Protein AF-A0A7C8I0A2-F1 (afdb_monomer_lite)

Organism: NCBI:txid100035

pLDDT: mean 82.59, std 11.46, range [46.81, 95.25]

Sequence (191 aa):
IVVELCNPRQTRIKDVTALPLGLLELYAPHLAARVDHASNRLRLRIPTIFWPTVDDHEIPALNRVFAHMRRVVLTHAWNSAPAYTSVEAGVSTYRALQLLSLHAAAERLRARLLRALALAPLSAEALQVLWRTFRDSPELPEWLNAVARNVAVFDLVRRGDSLVRHFLEGELGLMTRVQADYVEGAYRVHG

Radius of gyration: 18.37 Å; chains: 1; bounding box: 45×39×52 Å

Structure (mmCIF, N/CA/C/O backbone):
data_AF-A0A7C8I0A2-F1
#
_entry.id   AF-A0A7C8I0A2-F1
#
loop_
_atom_site.group_PDB
_atom_site.id
_atom_site.type_symbol
_atom_site.label_atom_id
_atom_site.label_alt_id
_atom_site.label_comp_id
_atom_site.label_asym_id
_atom_site.label_entity_id
_atom_site.label_seq_id
_atom_site.pdbx_PDB_ins_code
_atom_site.Cartn_x
_atom_site.Cartn_y
_atom_site.Cartn_z
_atom_site.occupancy
_atom_site.B_iso_or_equiv
_atom_site.auth_seq_id
_atom_site.auth_comp_id
_atom_site.auth_asym_id
_atom_site.auth_atom_id
_atom_site.pdbx_PDB_model_num
ATOM 1 N N . ILE A 1 1 ? -14.699 -3.396 16.921 1.00 92.44 1 ILE A N 1
ATOM 2 C CA . ILE A 1 1 ? -14.189 -2.046 16.592 1.00 92.44 1 ILE A CA 1
ATOM 3 C C . ILE A 1 1 ? -14.510 -1.767 15.141 1.00 92.44 1 ILE A C 1
ATOM 5 O O . ILE A 1 1 ? -14.247 -2.636 14.319 1.00 92.44 1 ILE A O 1
ATOM 9 N N . VAL A 1 2 ? -15.075 -0.606 14.827 1.00 93.81 2 VAL A N 1
ATOM 10 C CA . VAL A 1 2 ? -15.183 -0.133 13.440 1.00 93.81 2 VAL A CA 1
ATOM 11 C C . VAL A 1 2 ? -13.859 0.522 13.062 1.00 93.81 2 VAL A C 1
ATOM 13 O O . VAL A 1 2 ? -13.375 1.391 13.784 1.00 93.81 2 VAL A O 1
ATOM 16 N N . VAL A 1 3 ? -13.243 0.063 11.979 1.00 94.75 3 VAL A N 1
ATOM 17 C CA . VAL A 1 3 ? -12.018 0.647 11.434 1.00 94.75 3 VAL A CA 1
ATOM 18 C C . VAL A 1 3 ? -12.408 1.618 10.332 1.00 94.75 3 VAL A C 1
ATOM 20 O O . VAL A 1 3 ? -13.089 1.238 9.381 1.00 94.75 3 VAL A O 1
ATOM 23 N N . GLU A 1 4 ? -11.946 2.852 10.463 1.00 95.25 4 GLU A N 1
ATOM 24 C CA . GLU A 1 4 ? -12.253 3.970 9.582 1.00 95.25 4 GLU A CA 1
ATOM 25 C C . GLU A 1 4 ? -10.949 4.517 8.987 1.00 95.25 4 GLU A C 1
ATOM 27 O O . GLU A 1 4 ? -9.961 4.704 9.704 1.00 95.25 4 GLU A O 1
ATOM 32 N N . LEU A 1 5 ? -10.944 4.822 7.691 1.00 94.19 5 LEU A N 1
ATOM 33 C CA . LEU A 1 5 ? -9.958 5.723 7.102 1.00 94.19 5 LEU A CA 1
ATOM 34 C C . LEU A 1 5 ? -10.439 7.156 7.290 1.00 94.19 5 LEU A C 1
ATOM 36 O O . LEU A 1 5 ? -11.610 7.455 7.049 1.00 94.19 5 LEU A O 1
ATOM 40 N N . CYS A 1 6 ? -9.541 8.054 7.681 1.00 93.44 6 CYS A N 1
ATOM 41 C CA . CYS A 1 6 ? -9.856 9.471 7.804 1.00 93.44 6 CYS A CA 1
ATOM 42 C C . CYS A 1 6 ? -8.839 10.348 7.074 1.00 93.44 6 CYS A C 1
ATOM 44 O O . CYS A 1 6 ? -7.635 10.094 7.108 1.00 93.44 6 CYS A O 1
ATOM 46 N N . ASN A 1 7 ? -9.327 11.410 6.432 1.00 90.56 7 ASN A N 1
ATOM 47 C CA . ASN A 1 7 ? -8.484 12.493 5.944 1.00 90.56 7 ASN A CA 1
ATOM 48 C C . ASN A 1 7 ? -8.603 13.685 6.899 1.00 90.56 7 ASN A C 1
ATOM 50 O O . ASN A 1 7 ? -9.609 14.401 6.845 1.00 90.56 7 ASN A O 1
ATOM 54 N N . PRO A 1 8 ? -7.590 13.946 7.744 1.00 81.31 8 PRO A N 1
ATOM 55 C CA . PRO A 1 8 ? -7.650 15.037 8.711 1.00 81.31 8 PRO A CA 1
ATOM 56 C C . PRO A 1 8 ? -7.712 16.424 8.052 1.00 81.31 8 PRO A C 1
ATOM 58 O O . PRO A 1 8 ? -8.182 17.364 8.679 1.00 81.31 8 PRO A O 1
ATOM 61 N N . ARG A 1 9 ? -7.283 16.566 6.788 1.00 84.75 9 ARG A N 1
ATOM 62 C CA . ARG A 1 9 ? -7.304 17.846 6.059 1.00 84.75 9 ARG A CA 1
ATOM 63 C C . ARG A 1 9 ? -8.650 18.154 5.409 1.00 84.75 9 ARG A C 1
ATOM 65 O O . ARG A 1 9 ? -8.951 19.314 5.169 1.00 84.75 9 ARG A O 1
ATOM 72 N N . GLN A 1 10 ? -9.428 17.125 5.081 1.00 81.62 10 GLN A N 1
ATOM 73 C CA . GLN A 1 10 ? -10.670 17.258 4.307 1.00 81.62 10 GLN A CA 1
ATOM 74 C C . GLN A 1 10 ? -11.920 16.849 5.094 1.00 81.62 10 GLN A C 1
ATOM 76 O O . GLN A 1 10 ? -12.986 16.763 4.495 1.00 81.62 10 GLN A O 1
ATOM 81 N N . THR A 1 11 ? -11.770 16.516 6.384 1.00 85.38 11 THR A N 1
ATOM 82 C CA . THR A 1 11 ? -12.838 16.005 7.268 1.00 85.38 11 THR A CA 1
ATOM 83 C C . THR A 1 11 ? -13.629 14.826 6.684 1.00 85.38 11 THR A C 1
ATOM 85 O O . THR A 1 11 ? -14.774 14.577 7.055 1.00 85.38 11 THR A O 1
ATOM 88 N N . ARG A 1 12 ? -13.004 14.051 5.786 1.00 88.81 12 ARG A N 1
ATOM 89 C CA . ARG A 1 12 ? -13.607 12.870 5.156 1.00 88.81 12 ARG A CA 1
ATOM 90 C C . ARG A 1 12 ? -13.324 11.620 5.975 1.00 88.81 12 ARG A C 1
ATOM 92 O O . ARG A 1 12 ? -12.209 11.442 6.467 1.00 88.81 12 ARG A O 1
ATOM 99 N N . ILE A 1 13 ? -14.325 10.752 6.079 1.00 92.19 13 ILE A N 1
ATOM 100 C CA . ILE A 1 13 ? -14.255 9.472 6.786 1.00 92.19 13 ILE A CA 1
ATOM 101 C C . ILE A 1 13 ? -14.880 8.399 5.896 1.00 92.19 13 ILE A C 1
ATOM 103 O O . ILE A 1 13 ? -15.896 8.655 5.250 1.00 92.19 13 ILE A O 1
ATOM 107 N N . LYS A 1 14 ? -14.268 7.215 5.855 1.00 94.31 14 LYS A N 1
ATOM 108 C CA . LYS A 1 14 ? -14.824 6.025 5.205 1.00 94.31 14 LYS A CA 1
ATOM 109 C C . LYS A 1 14 ? -14.640 4.796 6.076 1.00 94.31 14 LYS A C 1
ATOM 111 O O . LYS A 1 14 ? -13.555 4.572 6.612 1.00 94.31 14 LYS A O 1
ATOM 116 N N . ASP A 1 15 ? -15.690 3.992 6.156 1.00 93.56 15 ASP A N 1
ATOM 117 C CA . ASP A 1 15 ? -15.644 2.700 6.827 1.00 93.56 15 ASP A CA 1
ATOM 118 C C . ASP A 1 15 ? -14.814 1.717 5.998 1.00 93.56 15 ASP A C 1
ATOM 120 O O . ASP A 1 15 ? -14.996 1.586 4.789 1.00 93.56 15 ASP A O 1
ATOM 124 N N . VAL A 1 16 ? -13.898 1.016 6.661 1.00 93.81 16 VAL A N 1
ATOM 125 C CA . VAL A 1 16 ? -13.073 -0.027 6.043 1.00 93.81 16 VAL A CA 1
ATOM 126 C C . VAL A 1 16 ? -13.666 -1.395 6.352 1.00 93.81 16 VAL A C 1
ATOM 128 O O . VAL A 1 16 ? -13.989 -2.168 5.453 1.00 93.81 16 VAL A O 1
ATOM 131 N N . THR A 1 17 ? -13.774 -1.717 7.645 1.00 94.75 17 THR A N 1
ATOM 132 C CA . THR A 1 17 ? -14.261 -3.010 8.144 1.00 94.75 17 THR A CA 1
ATOM 133 C C . THR A 1 17 ? -14.534 -2.953 9.647 1.00 94.75 17 THR A C 1
ATOM 135 O O . THR A 1 17 ? -14.244 -1.958 10.309 1.00 94.75 17 THR A O 1
ATOM 138 N N . ALA A 1 18 ? -15.032 -4.050 10.216 1.00 92.56 18 ALA A N 1
ATOM 139 C CA . ALA A 1 18 ? -15.115 -4.243 11.660 1.00 92.56 18 ALA A CA 1
ATOM 140 C C . ALA A 1 18 ? -14.125 -5.318 12.133 1.00 92.56 18 ALA A C 1
ATOM 142 O O . ALA A 1 18 ? -14.113 -6.426 11.608 1.00 92.56 18 ALA A O 1
ATOM 143 N N . LEU A 1 19 ? -13.309 -5.036 13.147 1.00 90.56 19 LEU A N 1
ATOM 144 C CA . LEU A 1 19 ? -12.311 -5.964 13.695 1.00 90.56 19 LEU A CA 1
ATOM 145 C C . LEU A 1 19 ? -12.568 -6.239 15.190 1.00 90.56 19 LEU A C 1
ATOM 147 O O . LEU A 1 19 ? -12.938 -5.305 15.916 1.00 90.56 19 LEU A O 1
ATOM 151 N N . PRO A 1 20 ? -12.365 -7.475 15.687 1.00 91.12 20 PRO A N 1
ATOM 152 C CA . PRO A 1 20 ? -12.286 -7.731 17.126 1.00 91.12 20 PRO A CA 1
ATOM 153 C C . PRO A 1 20 ? -11.126 -6.956 17.770 1.00 91.12 20 PRO A C 1
ATOM 155 O O . PRO A 1 20 ? -10.042 -6.899 17.193 1.00 91.12 20 PRO A O 1
ATOM 158 N N . LEU A 1 21 ? -11.335 -6.394 18.969 1.00 90.31 21 LEU A N 1
ATOM 159 C CA . LEU A 1 21 ? -10.287 -5.663 19.703 1.00 90.31 21 LEU A CA 1
ATOM 160 C C . LEU A 1 21 ? -9.092 -6.558 20.038 1.00 90.31 21 LEU A C 1
ATOM 162 O O . LEU A 1 21 ? -7.971 -6.184 19.718 1.00 90.31 21 LEU A O 1
ATOM 166 N N . GLY A 1 22 ? -9.337 -7.774 20.532 1.00 89.62 22 GLY A N 1
ATOM 167 C CA . GLY A 1 22 ? -8.261 -8.716 20.861 1.00 89.62 22 GLY A CA 1
ATOM 168 C C . GLY A 1 22 ? -7.347 -9.065 19.681 1.00 89.62 22 GLY A C 1
ATOM 169 O O . GLY A 1 22 ? -6.163 -9.325 19.865 1.00 89.62 22 GLY A O 1
ATOM 170 N N . LEU A 1 23 ? -7.855 -9.007 18.442 1.00 88.81 23 LEU A N 1
ATOM 171 C CA . LEU A 1 23 ? -7.015 -9.203 17.259 1.00 88.81 23 LEU A CA 1
ATOM 172 C C . LEU A 1 23 ? -6.057 -8.022 17.048 1.00 88.81 23 LEU A C 1
ATOM 174 O O . LEU A 1 23 ? -4.906 -8.215 16.669 1.00 88.81 23 LEU A O 1
ATOM 178 N N . LEU A 1 24 ? -6.527 -6.801 17.304 1.00 88.88 24 LEU A N 1
ATOM 179 C CA . LEU A 1 24 ? -5.709 -5.598 17.223 1.00 88.88 24 LEU A CA 1
ATOM 180 C C . LEU A 1 24 ? -4.674 -5.560 18.351 1.00 88.88 24 LEU A C 1
ATOM 182 O O . LEU A 1 24 ? -3.517 -5.265 18.086 1.00 88.88 24 LEU A O 1
ATOM 186 N N . GLU A 1 25 ? -5.066 -5.912 19.577 1.00 89.81 25 GLU A N 1
ATOM 187 C CA . GLU A 1 25 ? -4.163 -6.001 20.735 1.00 89.81 25 GLU A CA 1
ATOM 188 C C . GLU A 1 25 ? -3.017 -6.983 20.488 1.00 89.81 25 GLU A C 1
ATOM 190 O O . GLU A 1 25 ? -1.881 -6.717 20.872 1.00 89.81 25 GLU A O 1
ATOM 195 N N . LEU A 1 26 ? -3.297 -8.082 19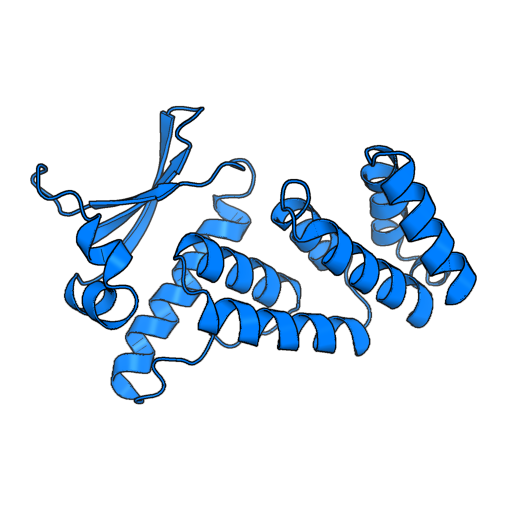.783 1.00 85.25 26 LEU A N 1
ATOM 196 C CA . LEU A 1 26 ? -2.293 -9.087 19.471 1.00 85.25 26 LEU A CA 1
ATOM 197 C C . LEU A 1 26 ? -1.300 -8.647 18.381 1.00 85.25 26 LEU A C 1
ATOM 199 O O . LEU A 1 26 ? -0.101 -8.871 18.521 1.00 85.25 26 LEU A O 1
ATOM 203 N N . TYR A 1 27 ? -1.781 -8.060 17.279 1.00 81.06 27 TYR A N 1
ATOM 204 C CA . TYR A 1 27 ? -0.940 -7.754 16.106 1.00 81.06 27 TYR A CA 1
ATOM 205 C C . TYR A 1 27 ? -0.387 -6.328 16.090 1.00 81.06 27 TYR A C 1
ATOM 207 O O . TYR A 1 27 ? 0.659 -6.071 15.495 1.00 81.06 27 TYR A O 1
ATOM 215 N N . ALA A 1 28 ? -1.119 -5.388 16.675 1.00 86.94 28 ALA A N 1
ATOM 216 C CA . ALA A 1 28 ? -0.834 -3.963 16.628 1.00 86.94 28 ALA A CA 1
ATOM 217 C C . ALA A 1 28 ? -1.278 -3.289 17.941 1.00 86.94 28 ALA A C 1
ATOM 219 O O . ALA A 1 28 ? -2.186 -2.448 17.924 1.00 86.94 28 ALA A O 1
ATOM 220 N N . PRO A 1 29 ? -0.665 -3.636 19.089 1.00 89.56 29 PRO A N 1
ATOM 221 C CA . PRO A 1 29 ? -1.070 -3.113 20.397 1.00 89.56 29 PRO A CA 1
ATOM 222 C C . PRO A 1 29 ? -1.041 -1.577 20.461 1.00 89.56 29 PRO A C 1
ATOM 224 O O . PRO A 1 29 ? -1.897 -0.958 21.091 1.00 89.56 29 PRO A O 1
ATOM 227 N N . HIS A 1 30 ? -0.126 -0.936 19.728 1.00 89.31 30 HIS A N 1
ATOM 228 C CA . HIS A 1 30 ? -0.070 0.523 19.578 1.00 89.31 30 HIS A CA 1
ATOM 229 C C . HIS A 1 30 ? -1.305 1.116 18.883 1.00 89.31 30 HIS A C 1
ATOM 231 O O . HIS A 1 30 ? -1.675 2.253 19.165 1.00 89.31 30 HIS A O 1
ATOM 237 N N . LEU A 1 31 ? -1.957 0.376 17.980 1.00 90.75 31 LEU A N 1
ATOM 238 C CA . LEU A 1 31 ? -3.235 0.784 17.389 1.00 90.75 31 LEU A CA 1
ATOM 239 C C . LEU A 1 31 ? -4.404 0.503 18.327 1.00 90.75 31 LEU A C 1
ATOM 241 O O . LEU A 1 31 ? -5.344 1.293 18.354 1.00 90.75 31 LEU A O 1
ATOM 245 N N . ALA A 1 32 ? -4.352 -0.586 19.097 1.00 91.31 32 ALA A N 1
ATOM 246 C CA . ALA A 1 32 ? -5.376 -0.891 20.094 1.00 91.31 32 ALA A CA 1
ATOM 247 C C . ALA A 1 32 ? -5.491 0.223 21.143 1.00 91.31 32 ALA A C 1
ATOM 249 O O . ALA A 1 32 ? -6.595 0.663 21.448 1.00 91.31 32 ALA A O 1
ATOM 250 N N . ALA A 1 33 ? -4.358 0.785 21.574 1.00 89.62 33 ALA A N 1
ATOM 251 C CA . ALA A 1 33 ? -4.320 1.940 22.472 1.00 89.62 33 ALA A CA 1
ATOM 252 C C . ALA A 1 33 ? -4.936 3.231 21.885 1.00 89.62 33 ALA A C 1
ATOM 254 O O . ALA A 1 33 ? -5.206 4.175 22.622 1.00 89.62 33 ALA A O 1
ATOM 255 N N . ARG A 1 34 ? -5.148 3.298 20.563 1.00 90.94 34 ARG A N 1
ATOM 256 C CA . ARG A 1 34 ? -5.737 4.454 19.859 1.00 90.94 34 ARG A CA 1
ATOM 257 C C . ARG A 1 34 ? -7.228 4.291 19.570 1.00 90.94 34 ARG A C 1
ATOM 259 O O . ARG A 1 34 ? -7.807 5.137 18.887 1.00 90.94 34 ARG A O 1
ATOM 266 N N . VAL A 1 35 ? -7.832 3.192 20.012 1.00 92.06 35 VAL A N 1
ATOM 267 C CA . VAL A 1 35 ? -9.263 2.962 19.839 1.00 92.06 35 VAL A CA 1
ATOM 268 C C . VAL A 1 35 ? -10.022 4.000 20.662 1.00 92.06 35 VAL A C 1
ATOM 270 O O . VAL A 1 35 ? -9.763 4.196 21.842 1.00 92.06 35 VAL A O 1
ATOM 273 N N . ASP A 1 36 ? -10.953 4.694 20.021 1.00 90.12 36 ASP A N 1
ATOM 274 C CA . ASP A 1 36 ? -11.841 5.646 20.670 1.00 90.12 36 ASP A CA 1
ATOM 275 C C . ASP A 1 36 ? -12.911 4.880 21.461 1.00 90.12 36 ASP A C 1
ATOM 277 O O . ASP A 1 36 ? -13.718 4.141 20.884 1.00 90.12 36 ASP A O 1
ATOM 281 N N . HIS A 1 37 ? -12.884 5.055 22.785 1.00 84.75 37 HIS A N 1
ATOM 282 C CA . HIS A 1 37 ? -13.824 4.469 23.743 1.00 84.75 37 HIS A CA 1
ATOM 283 C C . HIS A 1 37 ? -14.958 5.427 24.141 1.00 84.75 37 HIS A C 1
ATOM 285 O O . HIS A 1 37 ? -15.881 5.008 24.832 1.00 84.75 37 HIS A O 1
ATOM 291 N N . ALA A 1 38 ? -14.914 6.697 23.724 1.00 72.69 38 ALA A N 1
ATOM 292 C CA . ALA A 1 38 ? -15.870 7.715 24.166 1.00 72.69 38 ALA A CA 1
ATOM 293 C C . ALA A 1 38 ? -17.243 7.605 23.476 1.00 72.69 38 ALA A C 1
ATOM 295 O O . ALA A 1 38 ? -18.215 8.222 23.906 1.00 72.69 38 ALA A O 1
ATOM 296 N N . SER A 1 39 ? -17.333 6.828 22.396 1.00 69.44 39 SER A N 1
ATOM 297 C CA . SER A 1 39 ? -18.560 6.627 21.623 1.00 69.44 39 SER A CA 1
ATOM 298 C C . SER A 1 39 ? -19.263 5.319 22.009 1.00 69.44 39 SER A C 1
AT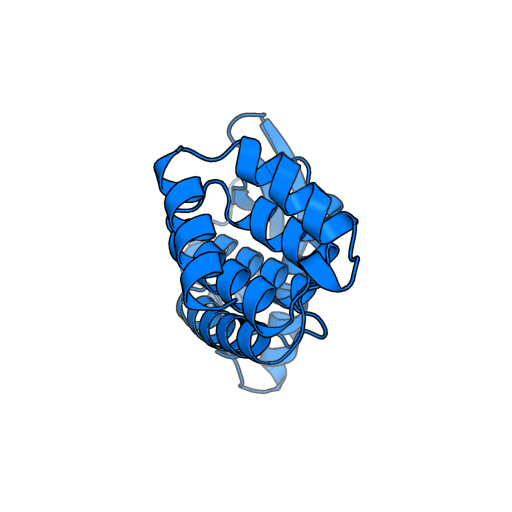OM 300 O O . SER A 1 39 ? -18.609 4.338 22.351 1.00 69.44 39 SER A O 1
ATOM 302 N N . ASN A 1 40 ? -20.584 5.225 21.784 1.00 76.69 40 ASN A N 1
ATOM 303 C CA . ASN A 1 40 ? -21.367 3.970 21.892 1.00 76.69 40 ASN A CA 1
ATOM 304 C C . ASN A 1 40 ? -20.859 2.821 20.984 1.00 76.69 40 ASN A C 1
ATOM 306 O O . ASN A 1 40 ? -21.415 1.723 20.980 1.00 76.69 40 ASN A O 1
ATOM 310 N N . ARG A 1 41 ? -19.828 3.067 20.169 1.00 82.88 41 ARG A N 1
ATOM 311 C CA . ARG A 1 41 ? -19.113 2.082 19.360 1.00 82.88 41 ARG A CA 1
ATOM 312 C C . ARG A 1 41 ? -17.615 2.362 19.428 1.00 82.88 41 ARG A C 1
ATOM 314 O O . ARG A 1 41 ? -17.201 3.484 19.158 1.00 82.88 41 ARG A O 1
ATOM 321 N N . LEU A 1 42 ? -16.824 1.318 19.675 1.00 91.44 42 LEU A N 1
ATOM 322 C CA . LEU A 1 42 ? -15.363 1.373 19.596 1.00 91.44 42 LEU A CA 1
ATOM 323 C C . LEU A 1 42 ? -14.914 1.653 18.158 1.00 91.44 42 LEU A C 1
ATOM 325 O O . LEU A 1 42 ? -15.283 0.891 17.253 1.00 91.44 42 LEU A O 1
ATOM 329 N N . ARG A 1 43 ? -14.100 2.692 17.949 1.00 93.44 43 ARG A N 1
ATOM 330 C CA . ARG A 1 43 ? -13.634 3.114 16.614 1.00 93.44 43 ARG A CA 1
ATOM 331 C C . ARG A 1 43 ? -12.118 3.241 16.548 1.00 93.44 43 ARG A C 1
ATOM 333 O O . ARG A 1 43 ? -11.510 3.811 17.441 1.00 93.44 43 ARG A O 1
ATOM 340 N N . LEU A 1 44 ? -11.510 2.766 15.467 1.00 94.31 44 LEU A N 1
ATOM 341 C CA . LEU A 1 44 ? -10.106 3.017 15.142 1.00 94.31 44 LEU A CA 1
ATOM 342 C C . LEU A 1 44 ? -10.047 3.886 13.888 1.00 94.31 44 LEU A C 1
ATOM 344 O O . LEU A 1 44 ? -10.492 3.451 12.830 1.00 94.31 44 LEU A O 1
ATOM 348 N N . ARG A 1 45 ? -9.452 5.078 13.995 1.00 93.81 45 ARG A N 1
ATOM 349 C CA . ARG A 1 45 ? -9.254 5.989 12.859 1.00 93.81 45 ARG A CA 1
ATOM 350 C C . ARG A 1 45 ? -7.816 5.935 12.357 1.00 93.81 45 ARG A C 1
ATOM 352 O O . ARG A 1 45 ? -6.879 6.292 13.077 1.00 93.81 45 ARG A O 1
ATOM 359 N N . ILE A 1 46 ? -7.655 5.501 11.113 1.00 93.44 46 ILE A N 1
ATOM 360 C CA . ILE A 1 46 ? -6.377 5.402 10.413 1.00 93.44 46 ILE A CA 1
ATOM 361 C C . ILE A 1 46 ? -6.255 6.610 9.472 1.00 93.44 46 ILE A C 1
ATOM 363 O O . ILE A 1 46 ? -7.067 6.751 8.554 1.00 93.44 46 ILE A O 1
ATOM 367 N N . PRO A 1 47 ? -5.266 7.497 9.674 1.00 91.12 47 PRO A N 1
ATOM 368 C CA . PRO A 1 47 ? -5.105 8.665 8.822 1.00 91.12 47 PRO A CA 1
ATOM 369 C C . PRO A 1 47 ? -4.572 8.274 7.439 1.00 91.12 47 PRO A C 1
ATOM 371 O O . PRO A 1 47 ? -3.593 7.537 7.331 1.00 91.12 47 PRO A O 1
ATOM 374 N N . THR A 1 48 ? -5.166 8.826 6.382 1.00 87.75 48 THR A N 1
ATOM 375 C CA . THR A 1 48 ? -4.624 8.793 5.017 1.00 87.75 48 THR A CA 1
ATOM 376 C C . THR A 1 48 ? -4.708 10.177 4.373 1.00 87.75 48 THR A C 1
ATOM 378 O O . THR A 1 48 ? -5.704 10.891 4.505 1.00 87.75 48 THR A O 1
ATOM 381 N N . ILE A 1 49 ? -3.624 10.588 3.713 1.00 78.19 49 ILE A N 1
ATOM 382 C CA . ILE A 1 49 ? -3.479 11.933 3.134 1.00 78.19 49 ILE A CA 1
ATOM 383 C C . ILE A 1 49 ? -4.020 11.967 1.700 1.00 78.19 49 ILE A C 1
ATOM 385 O O . ILE A 1 49 ? -4.663 12.942 1.307 1.00 78.19 49 ILE A O 1
ATOM 389 N N . PHE A 1 50 ? -3.796 10.898 0.932 1.00 80.69 50 PHE A N 1
ATOM 390 C CA . PHE A 1 50 ? -4.239 10.795 -0.452 1.00 80.69 50 PHE A CA 1
ATOM 391 C C . PHE A 1 50 ? -5.604 10.104 -0.504 1.00 80.69 50 PHE A C 1
ATOM 393 O O . PHE A 1 50 ? -5.731 8.913 -0.245 1.00 80.69 50 PHE A O 1
ATOM 400 N N . TRP A 1 51 ? -6.647 10.894 -0.757 1.00 85.75 51 TRP A N 1
ATOM 401 C CA . TRP A 1 51 ? -8.036 10.430 -0.750 1.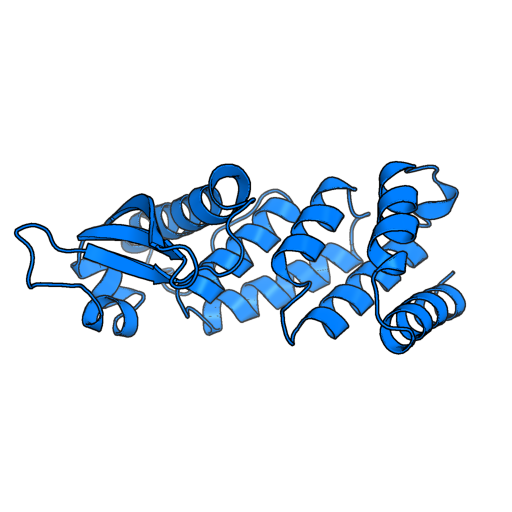00 85.75 51 TRP A CA 1
ATOM 402 C C . TRP A 1 51 ? -8.573 9.859 -2.077 1.00 85.75 51 TRP A C 1
ATOM 404 O O . TRP A 1 51 ? -9.453 9.003 -2.006 1.00 85.75 51 TRP A O 1
ATOM 414 N N . PRO A 1 52 ? -8.121 10.305 -3.271 1.00 85.00 52 PRO A N 1
ATOM 415 C CA . PRO A 1 52 ? -8.712 9.864 -4.538 1.00 85.00 52 PRO A CA 1
ATOM 416 C C . PRO A 1 52 ? -8.681 8.353 -4.794 1.00 85.00 52 PRO A C 1
ATOM 418 O O . PRO A 1 52 ? -9.517 7.868 -5.539 1.00 85.00 52 PRO A O 1
ATOM 421 N N . THR A 1 53 ? -7.752 7.617 -4.184 1.00 81.94 53 THR A N 1
ATOM 422 C CA . THR A 1 53 ? -7.554 6.173 -4.407 1.00 81.94 53 THR A CA 1
ATOM 423 C C . THR A 1 53 ? -8.158 5.279 -3.343 1.00 81.94 53 THR A C 1
ATOM 425 O O . THR A 1 53 ? -8.073 4.059 -3.465 1.00 81.94 53 THR A O 1
ATOM 428 N N . VAL A 1 54 ? -8.756 5.867 -2.303 1.00 89.19 54 VAL A N 1
ATOM 429 C CA . VAL A 1 54 ? -9.099 5.146 -1.072 1.00 89.19 54 VAL A CA 1
ATOM 430 C C . VAL A 1 54 ? -9.984 3.928 -1.323 1.00 89.19 54 VAL A C 1
ATOM 432 O O . VAL A 1 54 ? -9.765 2.889 -0.700 1.00 89.19 54 VAL A O 1
ATOM 435 N N . ASP A 1 55 ? -10.948 4.038 -2.236 1.00 89.62 55 ASP A N 1
ATOM 436 C CA . ASP A 1 55 ? -11.869 2.940 -2.553 1.00 89.62 55 ASP A CA 1
ATOM 437 C C . ASP A 1 55 ? -11.200 1.824 -3.357 1.00 89.62 55 ASP A C 1
ATOM 439 O O . ASP A 1 55 ? -11.495 0.650 -3.139 1.00 89.62 55 ASP A O 1
ATOM 443 N N . ASP A 1 56 ? -10.273 2.187 -4.240 1.00 85.50 56 ASP A N 1
ATOM 444 C CA . ASP A 1 56 ? -9.677 1.267 -5.208 1.00 85.50 56 ASP A CA 1
ATOM 445 C C . ASP A 1 56 ? -8.429 0.567 -4.654 1.00 85.50 56 ASP A C 1
ATOM 447 O O . ASP A 1 56 ? -8.120 -0.564 -5.031 1.00 85.50 56 ASP A O 1
ATOM 451 N N . HIS A 1 57 ? -7.708 1.211 -3.729 1.00 86.12 57 HIS A N 1
ATOM 452 C CA . HIS A 1 57 ? -6.398 0.744 -3.278 1.00 86.12 57 HIS A CA 1
ATOM 453 C C . HIS A 1 57 ? -6.309 0.564 -1.761 1.00 86.12 57 HIS A C 1
ATOM 455 O O . HIS A 1 57 ? -6.042 -0.548 -1.293 1.00 86.12 57 HIS A O 1
ATOM 461 N N . GLU A 1 58 ? -6.529 1.616 -0.968 1.00 90.69 58 GLU A N 1
ATOM 462 C CA . GLU A 1 58 ? -6.312 1.561 0.480 1.00 90.69 58 GLU A CA 1
ATOM 463 C C . GLU A 1 58 ? -7.313 0.644 1.197 1.00 90.69 58 GLU A C 1
ATOM 465 O O . GLU A 1 58 ? -6.896 -0.216 1.978 1.00 90.69 58 GLU A O 1
ATOM 470 N N . ILE A 1 59 ? -8.619 0.783 0.933 1.00 93.94 59 ILE A N 1
ATOM 471 C CA . ILE A 1 59 ? -9.656 -0.049 1.566 1.00 93.94 59 ILE A CA 1
ATOM 472 C C . ILE A 1 59 ? -9.476 -1.531 1.200 1.00 93.94 59 ILE A C 1
ATOM 474 O O . ILE A 1 59 ? -9.411 -2.356 2.120 1.00 93.94 59 ILE A O 1
ATOM 478 N N . PRO A 1 60 ? -9.338 -1.921 -0.086 1.00 92.62 60 PRO A N 1
ATOM 479 C CA . PRO A 1 60 ? -9.114 -3.317 -0.452 1.00 92.62 60 PRO A CA 1
ATOM 480 C C . PRO A 1 60 ? -7.838 -3.901 0.165 1.00 92.62 60 PRO A C 1
ATOM 482 O O . PRO A 1 60 ? -7.839 -5.045 0.630 1.00 92.62 60 PRO A O 1
ATOM 485 N N . ALA A 1 61 ? -6.755 -3.124 0.228 1.00 92.69 61 ALA A N 1
ATOM 486 C CA . ALA A 1 61 ? -5.504 -3.582 0.818 1.00 92.69 61 ALA A CA 1
ATOM 487 C C . ALA A 1 61 ? -5.592 -3.763 2.339 1.00 92.69 61 ALA A C 1
ATOM 489 O O . ALA A 1 61 ? -5.136 -4.784 2.859 1.00 92.69 61 ALA A O 1
ATOM 490 N N . LEU A 1 62 ? -6.225 -2.827 3.053 1.00 94.38 62 LEU A N 1
ATOM 491 C CA . LEU A 1 62 ? -6.494 -2.968 4.485 1.00 94.38 62 LEU A CA 1
ATOM 492 C C . LEU A 1 62 ? -7.374 -4.189 4.757 1.00 94.38 62 LEU A C 1
ATOM 494 O O . LEU A 1 62 ? -7.054 -4.993 5.631 1.00 94.38 62 LEU A O 1
ATOM 498 N N . ASN A 1 63 ? -8.429 -4.389 3.963 1.00 94.25 63 ASN A N 1
ATOM 499 C CA . ASN A 1 63 ? -9.280 -5.572 4.061 1.00 94.25 63 ASN A CA 1
ATOM 500 C C . ASN A 1 63 ? -8.486 -6.870 3.876 1.00 94.25 63 ASN A C 1
ATOM 502 O O . ASN A 1 63 ? -8.693 -7.822 4.630 1.00 94.25 63 ASN A O 1
ATOM 506 N N . ARG A 1 64 ? -7.530 -6.907 2.940 1.00 92.25 64 ARG A N 1
ATOM 507 C CA . ARG A 1 64 ? -6.635 -8.058 2.751 1.00 92.25 64 ARG A CA 1
ATOM 508 C C . ARG A 1 64 ? -5.753 -8.310 3.974 1.00 92.25 64 ARG A C 1
ATOM 510 O O . ARG A 1 64 ? -5.647 -9.454 4.413 1.00 92.25 64 ARG A O 1
ATOM 517 N N . VAL A 1 65 ? -5.152 -7.265 4.547 1.00 92.56 65 VAL A N 1
ATOM 518 C CA . VAL A 1 65 ? -4.326 -7.380 5.762 1.00 92.56 65 VAL A CA 1
ATOM 519 C C . VAL A 1 65 ? -5.164 -7.861 6.950 1.00 92.56 65 VAL A C 1
ATOM 521 O O . VAL A 1 65 ? -4.764 -8.795 7.641 1.00 92.56 65 VAL A O 1
ATOM 524 N N . PHE A 1 66 ? -6.354 -7.301 7.162 1.00 92.31 66 PHE A N 1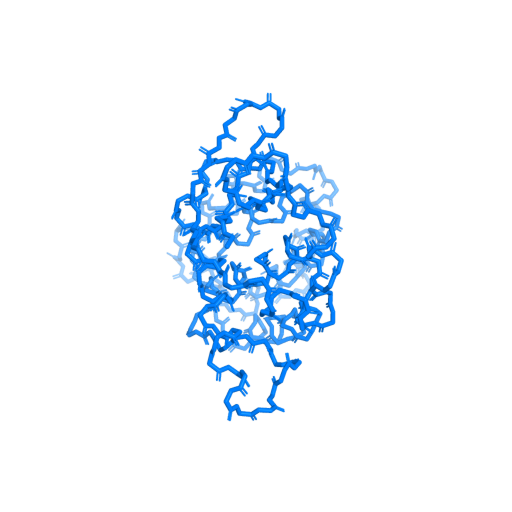
ATOM 525 C CA . PHE A 1 66 ? -7.234 -7.719 8.255 1.00 92.31 66 PHE A CA 1
ATOM 526 C C . PHE A 1 66 ? -7.774 -9.139 8.073 1.00 92.31 66 PHE A C 1
ATOM 528 O O . PHE A 1 66 ? -7.844 -9.901 9.038 1.00 92.31 66 PHE A O 1
ATOM 535 N N . ALA A 1 67 ? -8.118 -9.535 6.845 1.00 90.50 67 ALA A N 1
ATOM 536 C CA . ALA A 1 67 ? -8.498 -10.911 6.540 1.00 90.50 67 ALA A CA 1
ATOM 537 C C . ALA A 1 67 ? -7.346 -11.889 6.818 1.00 90.50 67 ALA A C 1
ATOM 539 O O . ALA A 1 67 ? -7.576 -12.965 7.371 1.00 90.50 67 ALA A O 1
ATOM 540 N N . HIS A 1 68 ? -6.110 -11.503 6.488 1.00 89.31 68 HIS A N 1
ATOM 541 C CA . HIS A 1 68 ? -4.913 -12.274 6.817 1.00 89.31 68 HIS A CA 1
ATOM 542 C C . HIS A 1 68 ? -4.731 -12.414 8.331 1.00 89.31 68 HIS A C 1
ATOM 544 O O . HIS A 1 68 ? -4.647 -13.536 8.817 1.00 89.31 68 HIS A O 1
ATOM 550 N N . MET A 1 69 ? -4.788 -11.318 9.094 1.00 88.06 69 MET A N 1
ATOM 551 C CA . MET A 1 69 ? -4.694 -11.358 10.563 1.00 88.06 69 MET A CA 1
ATOM 552 C C . MET A 1 69 ? -5.721 -12.310 11.183 1.00 88.06 69 MET A C 1
ATOM 554 O O . MET A 1 69 ? -5.368 -13.131 12.026 1.00 88.06 69 MET A O 1
ATOM 558 N N . ARG A 1 70 ? -6.983 -12.254 10.727 1.00 88.06 70 ARG A N 1
ATOM 559 C CA . ARG A 1 70 ? -8.049 -13.152 11.207 1.00 88.06 70 ARG A CA 1
ATOM 560 C C . ARG A 1 70 ? -7.728 -14.629 10.964 1.00 88.06 70 ARG A C 1
ATOM 562 O O . ARG A 1 70 ? -8.068 -15.459 11.797 1.00 88.06 70 ARG A O 1
ATOM 569 N N . ARG A 1 71 ? -7.090 -14.962 9.837 1.00 84.56 71 ARG A N 1
ATOM 570 C CA . ARG A 1 71 ? -6.714 -16.345 9.495 1.00 84.56 71 ARG A CA 1
ATOM 571 C C . ARG A 1 71 ? -5.486 -16.820 10.263 1.00 84.56 71 ARG A C 1
ATOM 573 O O . ARG A 1 71 ? -5.457 -17.957 10.714 1.00 84.56 71 ARG A O 1
ATOM 580 N N . VAL A 1 72 ? -4.484 -15.962 10.426 1.00 76.50 72 VAL A N 1
ATOM 581 C CA . VAL A 1 72 ? -3.180 -16.341 10.991 1.00 76.50 72 VAL A CA 1
ATOM 582 C C . VAL A 1 72 ? -3.232 -16.637 12.490 1.00 76.50 72 VAL A C 1
ATOM 584 O O . VAL A 1 72 ? -2.405 -17.408 12.976 1.00 76.50 72 VAL A O 1
ATOM 587 N N . VAL A 1 73 ? -4.244 -16.133 13.212 1.00 67.75 73 VAL A N 1
ATOM 588 C CA . VAL A 1 73 ? -4.551 -16.590 14.586 1.00 67.75 73 VAL A CA 1
ATOM 589 C C . VAL A 1 73 ? -4.668 -18.118 14.661 1.00 67.75 73 VAL A C 1
ATOM 591 O O . VAL A 1 73 ? -4.311 -18.708 15.672 1.00 67.75 73 VAL A O 1
ATOM 594 N N . LEU A 1 74 ? -5.092 -18.772 13.578 1.00 64.62 74 LEU A N 1
ATOM 595 C CA . LEU A 1 74 ? -5.237 -20.225 13.516 1.00 64.62 74 LEU A CA 1
ATOM 596 C C . LEU A 1 74 ? -3.924 -20.955 13.180 1.00 64.62 74 LEU A C 1
ATOM 598 O O . LEU A 1 74 ? -3.831 -22.160 13.393 1.00 64.62 74 LEU A O 1
ATOM 602 N N . THR A 1 75 ? -2.909 -20.262 12.648 1.00 65.75 75 THR A N 1
ATOM 603 C CA . THR A 1 75 ? -1.724 -20.893 12.032 1.00 65.75 75 THR A CA 1
ATOM 604 C C . THR A 1 75 ? -0.388 -20.516 12.679 1.00 65.75 75 THR A C 1
ATOM 606 O O . THR A 1 75 ? 0.652 -20.919 12.167 1.00 65.75 75 THR A O 1
ATOM 609 N N . HIS A 1 76 ? -0.378 -19.743 13.774 1.00 63.25 76 HIS A N 1
ATOM 610 C CA . HIS A 1 76 ? 0.835 -19.338 14.513 1.00 63.25 76 HIS A CA 1
ATOM 611 C C . HIS A 1 76 ? 1.928 -18.670 13.644 1.00 63.25 76 HIS A C 1
ATOM 613 O O . HIS A 1 76 ? 3.112 -18.692 13.983 1.00 63.25 76 HIS A O 1
ATOM 619 N N . ALA A 1 77 ? 1.546 -18.028 12.534 1.00 68.31 77 ALA A N 1
ATOM 620 C CA . ALA A 1 77 ? 2.450 -17.330 11.608 1.00 68.31 77 ALA A CA 1
ATOM 621 C C . ALA A 1 77 ? 2.288 -15.795 11.671 1.00 68.31 77 ALA A C 1
ATOM 623 O O . ALA A 1 77 ? 2.364 -15.101 10.657 1.00 68.31 77 ALA A O 1
ATOM 624 N N . TRP A 1 78 ? 2.040 -15.283 12.877 1.00 62.91 78 TRP A N 1
ATOM 625 C CA . TRP A 1 78 ? 1.739 -13.907 13.304 1.00 62.91 78 TRP A CA 1
ATOM 626 C C . TRP A 1 78 ? 2.550 -12.812 12.585 1.00 62.91 78 TRP A C 1
ATOM 628 O O . TRP A 1 78 ? 2.020 -11.760 12.254 1.00 62.91 78 TRP A O 1
ATOM 638 N N . ASN A 1 79 ? 3.826 -13.066 12.282 1.00 64.81 79 ASN A N 1
ATOM 639 C CA . ASN A 1 79 ? 4.728 -12.073 11.682 1.00 64.81 79 ASN A CA 1
ATOM 640 C C . ASN A 1 79 ? 4.861 -12.180 10.149 1.00 64.81 79 ASN A C 1
ATOM 642 O O . ASN A 1 79 ? 5.788 -11.611 9.561 1.00 64.81 79 ASN A O 1
ATOM 646 N N . SER A 1 80 ? 3.994 -12.949 9.488 1.00 74.81 80 SER A N 1
ATOM 647 C CA . SER A 1 80 ? 3.996 -13.092 8.030 1.00 74.81 80 SER A CA 1
ATOM 648 C C . SER A 1 80 ? 3.193 -11.975 7.359 1.00 74.81 80 SER A C 1
ATOM 650 O O . SER A 1 80 ? 2.098 -11.630 7.797 1.00 74.81 80 SER A O 1
ATOM 652 N N . ALA A 1 81 ? 3.729 -11.413 6.275 1.00 79.56 81 ALA A N 1
ATOM 653 C CA . ALA A 1 81 ? 2.963 -10.517 5.413 1.00 79.56 81 ALA A CA 1
ATOM 654 C C . ALA A 1 81 ? 1.942 -11.326 4.585 1.00 79.56 81 ALA A C 1
ATOM 656 O O . ALA A 1 81 ? 2.240 -12.476 4.235 1.00 79.56 81 ALA A O 1
ATOM 657 N N . PRO A 1 82 ? 0.784 -10.744 4.219 1.00 84.81 82 PRO A N 1
ATOM 658 C CA . PRO A 1 82 ? -0.171 -11.406 3.339 1.00 84.81 82 PRO A CA 1
ATOM 659 C C . PRO A 1 82 ? 0.483 -11.820 2.017 1.00 84.81 82 PRO A C 1
ATOM 661 O O . PRO A 1 82 ? 1.347 -11.119 1.479 1.00 84.81 82 PRO A O 1
ATOM 664 N N . ALA A 1 83 ? 0.056 -12.959 1.473 1.00 85.31 83 ALA A N 1
ATOM 665 C CA . ALA A 1 83 ? 0.395 -13.315 0.103 1.00 85.31 83 ALA A CA 1
ATOM 666 C C . ALA A 1 83 ? -0.249 -12.321 -0.879 1.00 85.31 83 ALA A C 1
ATOM 668 O O . AL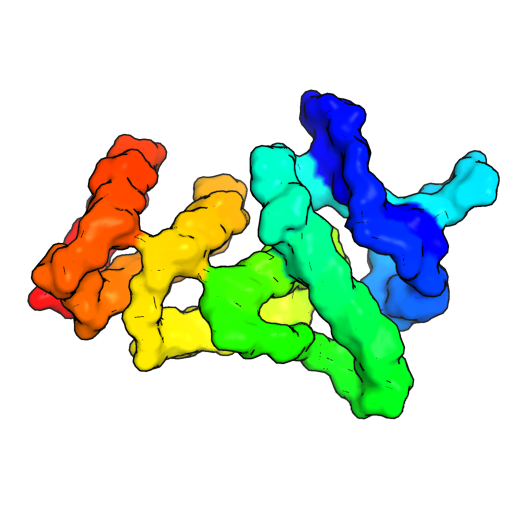A A 1 83 ? -1.331 -11.785 -0.626 1.00 85.31 83 ALA A O 1
ATOM 669 N N . TYR A 1 84 ? 0.420 -12.091 -2.006 1.00 87.88 84 TYR A N 1
ATOM 670 C CA . TYR A 1 84 ? -0.062 -11.251 -3.096 1.00 87.88 84 TYR A CA 1
ATOM 671 C C . TYR A 1 84 ? 0.178 -11.962 -4.428 1.00 87.88 84 TYR A C 1
ATOM 673 O O . TYR A 1 84 ? 1.111 -12.756 -4.549 1.00 87.88 84 TYR A O 1
ATOM 681 N N . THR A 1 85 ? -0.684 -11.691 -5.405 1.00 87.19 85 THR A N 1
ATOM 682 C CA . THR A 1 85 ? -0.690 -12.347 -6.722 1.00 87.19 85 THR A CA 1
ATOM 683 C C . THR A 1 85 ? -0.132 -11.464 -7.838 1.00 87.19 85 THR A C 1
ATOM 685 O O . THR A 1 85 ? 0.242 -11.987 -8.880 1.00 87.19 85 THR A O 1
ATOM 688 N N . SER A 1 86 ? -0.046 -10.147 -7.624 1.00 90.94 86 SER A N 1
ATOM 689 C CA . SER A 1 86 ? 0.534 -9.170 -8.557 1.00 90.94 86 SER A CA 1
ATOM 690 C C . SER A 1 86 ? 1.371 -8.123 -7.816 1.00 90.94 86 SER A C 1
ATOM 692 O O . SER A 1 86 ? 1.227 -7.946 -6.601 1.00 90.94 86 SER A O 1
ATOM 694 N N . VAL A 1 87 ? 2.245 -7.416 -8.543 1.00 90.88 87 VAL A N 1
ATOM 695 C CA . VAL A 1 87 ? 3.051 -6.317 -7.982 1.00 90.88 87 VAL A CA 1
ATOM 696 C C . VAL A 1 87 ? 2.147 -5.229 -7.402 1.00 90.88 87 VAL A C 1
ATOM 698 O O . VAL A 1 87 ? 2.383 -4.805 -6.276 1.00 90.88 87 VAL A O 1
ATOM 701 N N . GLU A 1 88 ? 1.074 -4.846 -8.100 1.00 90.25 88 GLU A N 1
ATOM 702 C CA . GLU A 1 88 ? 0.099 -3.844 -7.630 1.00 90.25 88 GLU A CA 1
ATOM 703 C C . GLU A 1 88 ? -0.494 -4.255 -6.285 1.00 90.25 88 GLU A C 1
ATOM 705 O O . GLU A 1 88 ? -0.447 -3.506 -5.309 1.00 90.25 88 GLU A O 1
ATOM 710 N N . ALA A 1 89 ? -0.982 -5.499 -6.206 1.00 90.81 89 ALA A N 1
ATOM 711 C CA . ALA A 1 89 ? -1.552 -6.048 -4.990 1.00 90.81 89 ALA A CA 1
ATOM 712 C C . ALA A 1 89 ? -0.525 -6.047 -3.852 1.00 90.81 89 ALA A C 1
ATOM 714 O O . ALA A 1 89 ? -0.876 -5.737 -2.710 1.00 90.81 89 ALA A O 1
ATOM 715 N N . GLY A 1 90 ? 0.733 -6.373 -4.147 1.00 93.19 90 GLY A N 1
ATOM 716 C CA . GLY A 1 90 ? 1.820 -6.325 -3.181 1.00 93.19 90 GLY A CA 1
ATOM 717 C C . GLY A 1 90 ? 2.122 -4.900 -2.705 1.00 93.19 90 GLY A C 1
ATOM 718 O O . GLY A 1 90 ? 2.216 -4.691 -1.498 1.00 93.19 90 GLY A O 1
ATOM 719 N N . VAL A 1 91 ? 2.190 -3.915 -3.604 1.00 92.81 91 VAL A N 1
ATOM 720 C CA . VAL A 1 91 ? 2.434 -2.498 -3.274 1.00 92.81 91 VAL A CA 1
ATOM 721 C C . VAL A 1 91 ? 1.302 -1.924 -2.425 1.00 92.81 91 VAL A C 1
ATOM 723 O O . VAL A 1 91 ? 1.565 -1.336 -1.377 1.00 92.81 91 VAL A O 1
ATOM 726 N N . SER A 1 92 ? 0.037 -2.165 -2.785 1.00 92.19 92 SER A N 1
ATOM 727 C CA . SER A 1 92 ? -1.089 -1.724 -1.952 1.00 92.19 92 SER A CA 1
ATOM 728 C C . SER A 1 92 ? -1.074 -2.415 -0.582 1.00 92.19 92 SER A C 1
ATOM 730 O O . SER A 1 92 ? -1.330 -1.778 0.437 1.00 92.19 92 SER A O 1
ATOM 732 N N . THR A 1 93 ? -0.703 -3.703 -0.518 1.00 94.19 93 THR A N 1
ATOM 733 C CA . THR A 1 93 ? -0.546 -4.424 0.762 1.00 94.19 93 THR A CA 1
ATOM 734 C C . THR A 1 93 ? 0.577 -3.820 1.603 1.00 94.19 93 THR A C 1
ATOM 736 O O . THR A 1 93 ? 0.403 -3.629 2.804 1.00 94.19 93 THR A O 1
ATOM 739 N N . TYR A 1 94 ? 1.708 -3.475 0.986 1.00 93.88 94 TYR A N 1
ATOM 740 C CA . TYR A 1 94 ? 2.804 -2.779 1.652 1.00 93.88 94 TYR A CA 1
ATOM 741 C C . TYR A 1 94 ? 2.324 -1.454 2.243 1.00 93.88 94 TYR A C 1
ATOM 743 O O . TYR A 1 94 ? 2.517 -1.213 3.435 1.00 93.88 94 TYR A O 1
ATOM 751 N N . ARG A 1 95 ? 1.584 -0.659 1.466 1.00 91.31 95 ARG A N 1
ATOM 752 C CA . ARG A 1 95 ? 0.987 0.588 1.945 1.00 91.31 95 ARG A CA 1
ATOM 753 C C . ARG A 1 95 ? 0.041 0.374 3.126 1.00 91.31 95 ARG A C 1
ATOM 755 O O . ARG A 1 95 ? 0.123 1.103 4.111 1.00 91.31 95 ARG A O 1
ATOM 762 N N . ALA A 1 96 ? -0.820 -0.638 3.073 1.00 93.12 96 ALA A N 1
ATOM 763 C CA . ALA A 1 96 ? -1.705 -0.981 4.184 1.00 93.12 96 ALA A CA 1
ATOM 764 C C . ALA A 1 96 ? -0.925 -1.357 5.458 1.00 93.12 96 ALA A C 1
ATOM 766 O O . ALA A 1 96 ? -1.294 -0.930 6.550 1.00 93.12 96 ALA A O 1
ATOM 767 N N . LEU A 1 97 ? 0.186 -2.093 5.336 1.00 92.69 97 LEU A N 1
ATOM 768 C CA . LEU A 1 97 ? 1.061 -2.396 6.475 1.00 92.69 97 LEU A CA 1
ATOM 769 C C . LEU A 1 97 ? 1.705 -1.128 7.056 1.00 92.69 97 LEU A C 1
ATOM 771 O O . LEU A 1 97 ? 1.788 -1.004 8.278 1.00 92.69 97 LEU A O 1
ATOM 775 N N . GLN A 1 98 ? 2.107 -0.171 6.212 1.00 91.69 98 GLN A N 1
ATOM 776 C CA . GLN A 1 98 ? 2.616 1.130 6.665 1.00 91.69 98 GLN A CA 1
ATOM 777 C C . GLN A 1 98 ? 1.550 1.945 7.407 1.00 91.69 98 GLN A C 1
ATOM 779 O O . GLN A 1 98 ? 1.832 2.488 8.474 1.00 91.69 98 GLN A O 1
ATOM 784 N N . LEU A 1 99 ? 0.319 1.993 6.884 1.00 91.12 99 LEU A N 1
ATOM 785 C CA . LEU A 1 99 ? -0.814 2.678 7.522 1.00 91.12 99 LEU A CA 1
ATOM 786 C C . LEU A 1 99 ? -1.133 2.106 8.913 1.00 91.12 99 LEU A C 1
ATOM 788 O O . LEU A 1 99 ? -1.572 2.835 9.801 1.00 91.12 99 LEU A O 1
ATOM 792 N N . LEU A 1 100 ? -0.886 0.809 9.107 1.00 91.69 100 LEU A N 1
ATOM 793 C CA . LEU A 1 100 ? -1.052 0.114 10.385 1.00 91.69 100 LEU A CA 1
ATOM 794 C C . LEU A 1 100 ? 0.207 0.161 11.276 1.00 91.69 100 LEU A C 1
ATOM 796 O O . LEU A 1 100 ? 0.215 -0.399 12.374 1.00 91.69 100 LEU A O 1
ATOM 800 N N . SER A 1 101 ? 1.277 0.816 10.819 1.00 90.25 101 SER A N 1
ATOM 801 C CA . SER A 1 101 ? 2.587 0.872 11.487 1.00 90.25 101 SER A CA 1
ATOM 802 C C . SER A 1 101 ? 3.173 -0.517 11.798 1.00 90.25 101 SER A C 1
ATOM 804 O O . SER A 1 101 ? 3.838 -0.726 12.810 1.00 90.25 101 SER A O 1
ATOM 806 N N . LEU A 1 102 ? 2.942 -1.492 10.914 1.00 89.44 102 LEU A N 1
ATOM 807 C CA . LEU A 1 102 ? 3.472 -2.857 11.012 1.00 89.44 102 LEU A CA 1
ATOM 808 C C . LEU A 1 102 ? 4.834 -2.962 10.315 1.00 89.44 102 LEU A C 1
ATOM 810 O O . LEU A 1 102 ? 5.007 -3.723 9.360 1.00 89.44 102 LEU A O 1
ATOM 814 N N . HIS A 1 103 ? 5.804 -2.174 10.785 1.00 88.62 103 HIS A N 1
ATOM 815 C CA . HIS A 1 103 ? 7.074 -1.930 10.089 1.00 88.62 103 HIS A CA 1
ATOM 816 C C . HIS A 1 103 ? 7.850 -3.208 9.747 1.00 88.62 103 HIS A C 1
ATOM 818 O O . HIS A 1 103 ? 8.269 -3.378 8.609 1.00 88.62 103 HIS A O 1
ATOM 824 N N . ALA A 1 104 ? 7.977 -4.161 10.674 1.00 87.50 104 ALA A N 1
ATOM 825 C CA . ALA A 1 104 ? 8.721 -5.397 10.409 1.00 87.50 104 ALA A CA 1
ATOM 826 C C . ALA A 1 104 ? 8.101 -6.246 9.279 1.00 87.50 104 ALA A C 1
ATOM 828 O O . ALA A 1 104 ? 8.821 -6.836 8.471 1.00 87.50 104 ALA A O 1
ATOM 829 N N . ALA A 1 105 ? 6.768 -6.308 9.201 1.00 88.75 105 ALA A N 1
ATOM 830 C CA . ALA A 1 105 ? 6.071 -7.001 8.119 1.00 88.75 105 ALA A CA 1
ATOM 831 C C . ALA A 1 105 ? 6.170 -6.216 6.801 1.00 88.75 105 ALA A C 1
ATOM 833 O O . ALA A 1 105 ? 6.365 -6.822 5.744 1.00 88.75 105 ALA A O 1
ATOM 834 N N . ALA A 1 106 ? 6.079 -4.884 6.876 1.00 9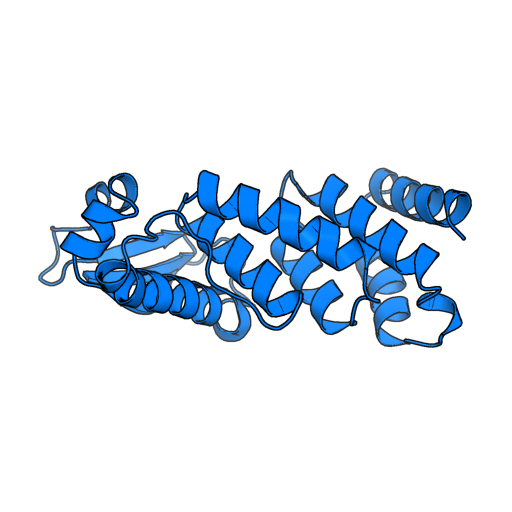1.31 106 ALA A N 1
ATOM 835 C CA . ALA A 1 106 ? 6.240 -3.993 5.736 1.00 91.31 106 ALA A CA 1
ATOM 836 C C . ALA A 1 106 ? 7.634 -4.156 5.106 1.00 91.31 106 ALA A C 1
ATOM 838 O O . ALA A 1 106 ? 7.721 -4.451 3.919 1.00 91.31 106 ALA A O 1
ATOM 839 N N . GLU A 1 107 ? 8.715 -4.087 5.884 1.00 91.38 107 GLU A N 1
ATOM 840 C CA . GLU A 1 107 ? 10.090 -4.208 5.373 1.00 91.38 107 GLU A CA 1
ATOM 841 C C . GLU A 1 107 ? 10.361 -5.558 4.695 1.00 91.38 107 GLU A C 1
ATOM 843 O O . GLU A 1 107 ? 10.954 -5.630 3.616 1.00 91.38 107 GLU A O 1
ATOM 848 N N . ARG A 1 108 ? 9.844 -6.655 5.262 1.00 90.50 108 ARG A N 1
ATOM 849 C CA . ARG A 1 108 ? 9.924 -7.977 4.615 1.00 90.50 108 ARG A CA 1
ATOM 850 C C . ARG A 1 108 ? 9.192 -8.004 3.276 1.00 90.50 108 ARG A C 1
ATOM 852 O O . ARG A 1 108 ? 9.656 -8.645 2.332 1.00 90.50 108 ARG A O 1
ATOM 859 N N . LEU A 1 109 ? 8.038 -7.342 3.193 1.00 92.62 109 LEU A N 1
ATOM 860 C CA . LEU A 1 109 ? 7.276 -7.240 1.954 1.00 92.62 109 LEU A CA 1
ATOM 861 C C . LEU A 1 109 ? 7.983 -6.336 0.933 1.00 92.62 109 LEU A C 1
ATOM 863 O O . LEU A 1 109 ? 8.054 -6.717 -0.234 1.00 92.62 109 LEU A O 1
ATOM 867 N N . ARG A 1 110 ? 8.581 -5.220 1.366 1.00 93.75 110 ARG A N 1
ATOM 868 C CA . ARG A 1 110 ? 9.403 -4.328 0.532 1.00 93.75 110 ARG A CA 1
ATOM 869 C C . ARG A 1 110 ? 10.551 -5.079 -0.125 1.00 93.75 110 ARG A C 1
ATOM 871 O O . ARG A 1 110 ? 10.659 -5.063 -1.346 1.00 93.75 110 ARG A O 1
ATOM 878 N N . ALA A 1 111 ? 11.333 -5.839 0.642 1.00 91.94 111 ALA A N 1
ATOM 879 C CA . ALA A 1 111 ? 12.426 -6.643 0.090 1.00 91.94 111 ALA A CA 1
ATOM 880 C C . ALA A 1 111 ? 11.944 -7.654 -0.970 1.00 91.94 111 ALA A C 1
ATOM 882 O O . ALA A 1 111 ? 12.608 -7.866 -1.985 1.00 91.94 111 ALA A O 1
ATOM 883 N N . ARG A 1 112 ? 10.771 -8.270 -0.764 1.00 92.81 112 ARG A N 1
ATOM 884 C CA . ARG A 1 112 ? 10.161 -9.182 -1.746 1.00 92.81 112 ARG A CA 1
ATOM 885 C C . ARG A 1 112 ? 9.682 -8.451 -2.999 1.00 92.81 112 ARG A C 1
ATOM 887 O O . ARG A 1 112 ? 9.882 -8.970 -4.090 1.00 92.81 112 ARG A O 1
ATOM 894 N N . LEU A 1 113 ? 9.072 -7.277 -2.848 1.00 94.12 113 LEU A N 1
ATOM 895 C CA . LEU A 1 113 ? 8.613 -6.443 -3.959 1.00 94.12 113 LEU A CA 1
ATOM 896 C C . LEU A 1 113 ? 9.781 -5.957 -4.815 1.00 94.12 113 LEU A C 1
ATOM 898 O O . LEU A 1 113 ? 9.752 -6.153 -6.022 1.00 94.12 113 LEU A O 1
ATOM 902 N N . LEU A 1 114 ? 10.836 -5.414 -4.205 1.00 93.12 114 LEU A N 1
ATOM 903 C CA . LEU A 1 114 ? 12.032 -4.971 -4.928 1.00 93.12 114 LEU A CA 1
ATOM 904 C C . LEU A 1 114 ? 12.682 -6.118 -5.715 1.00 93.12 114 LEU A C 1
ATOM 906 O O . LEU A 1 114 ? 13.108 -5.925 -6.849 1.00 93.12 114 LEU A O 1
ATOM 910 N N . ARG A 1 115 ? 12.702 -7.336 -5.153 1.00 91.56 115 ARG A N 1
ATOM 911 C CA . ARG A 1 115 ? 13.131 -8.533 -5.894 1.00 91.56 115 ARG A CA 1
ATOM 912 C C . ARG A 1 115 ? 12.180 -8.875 -7.038 1.00 91.56 115 ARG A C 1
ATOM 914 O O . ARG A 1 115 ? 12.654 -9.168 -8.124 1.00 91.56 115 ARG A O 1
ATOM 921 N N . ALA A 1 116 ? 10.865 -8.829 -6.826 1.00 91.38 116 ALA A N 1
ATOM 922 C CA . ALA A 1 116 ? 9.887 -9.098 -7.882 1.00 91.38 116 ALA A CA 1
ATOM 923 C C . ALA A 1 116 ? 10.027 -8.111 -9.056 1.00 91.38 116 ALA A C 1
ATOM 925 O O . ALA A 1 116 ? 10.006 -8.529 -10.211 1.00 91.38 116 ALA A O 1
ATOM 926 N N . LEU A 1 117 ? 10.279 -6.831 -8.758 1.00 91.25 117 LEU A N 1
ATOM 927 C CA . LEU A 1 117 ? 10.590 -5.797 -9.749 1.00 91.25 117 LEU A CA 1
ATOM 928 C C . LEU A 1 117 ? 11.888 -6.065 -10.522 1.00 91.25 117 LEU A C 1
ATOM 930 O O . LEU A 1 117 ? 12.076 -5.504 -11.589 1.00 91.25 117 LEU A O 1
ATOM 934 N N . ALA A 1 118 ? 12.797 -6.906 -10.038 1.00 89.19 118 ALA A N 1
ATOM 935 C CA . ALA A 1 118 ? 13.986 -7.283 -10.802 1.00 89.19 118 ALA A CA 1
ATOM 936 C C . ALA A 1 118 ? 13.744 -8.482 -11.740 1.00 89.19 118 ALA A C 1
ATOM 938 O O . ALA A 1 118 ? 14.587 -8.771 -12.584 1.00 89.19 118 ALA A O 1
ATOM 939 N N . LEU A 1 119 ? 12.629 -9.203 -11.580 1.00 90.06 119 LEU A N 1
ATOM 940 C CA . LEU A 1 119 ? 12.416 -10.515 -12.202 1.00 90.06 119 LEU A CA 1
ATOM 941 C C . LEU A 1 119 ? 11.363 -10.523 -13.313 1.00 90.06 119 LEU A C 1
ATOM 943 O O . LEU A 1 119 ? 11.385 -11.427 -14.145 1.00 90.06 119 LEU A O 1
ATOM 947 N N . ALA A 1 120 ? 10.449 -9.553 -13.339 1.00 88.25 120 ALA A N 1
ATOM 948 C CA . ALA A 1 120 ? 9.371 -9.501 -14.324 1.00 88.25 120 ALA A CA 1
ATOM 949 C C . ALA A 1 120 ? 9.114 -8.067 -14.809 1.00 88.25 120 ALA A C 1
ATOM 951 O O . ALA A 1 120 ? 9.272 -7.136 -14.017 1.00 88.25 120 ALA A O 1
ATOM 952 N N . PRO A 1 121 ? 8.690 -7.876 -16.073 1.00 87.75 121 PRO A N 1
ATOM 953 C CA . PRO A 1 121 ? 8.342 -6.557 -16.591 1.00 87.75 121 PRO A CA 1
ATOM 954 C C . PRO A 1 121 ? 7.185 -5.943 -15.794 1.00 87.75 121 PRO A C 1
ATOM 956 O O . PRO A 1 121 ? 6.204 -6.622 -15.485 1.00 87.75 121 PRO A O 1
ATOM 959 N N . LEU A 1 122 ? 7.302 -4.657 -15.465 1.00 88.00 122 LEU A N 1
ATOM 960 C CA . LEU A 1 122 ? 6.223 -3.890 -14.852 1.00 88.00 122 LEU A CA 1
ATOM 961 C C . LEU A 1 122 ? 5.066 -3.677 -15.833 1.00 88.00 122 LEU A C 1
ATOM 963 O O . LEU A 1 122 ? 5.281 -3.287 -16.978 1.00 88.00 122 LEU A O 1
ATOM 967 N N . SER A 1 123 ? 3.838 -3.865 -15.348 1.00 86.38 123 SER A N 1
ATOM 968 C CA . SER A 1 123 ? 2.629 -3.378 -16.013 1.00 86.38 123 SER A CA 1
ATOM 969 C C . SER A 1 123 ? 2.475 -1.868 -15.803 1.00 86.38 123 SER A C 1
ATOM 971 O O . SER A 1 123 ? 2.941 -1.302 -14.806 1.00 86.38 123 SER A O 1
ATOM 973 N N . ALA A 1 124 ? 1.747 -1.209 -16.705 1.00 82.50 124 ALA A N 1
ATOM 974 C CA . ALA A 1 124 ? 1.359 0.187 -16.524 1.00 82.50 124 ALA A CA 1
ATOM 975 C C . ALA A 1 124 ? 0.531 0.414 -15.243 1.00 82.50 124 ALA A C 1
ATOM 977 O O . ALA A 1 124 ? 0.703 1.427 -14.565 1.00 82.50 124 ALA A O 1
ATOM 978 N N . GLU A 1 125 ? -0.334 -0.535 -14.879 1.00 84.69 125 GLU A N 1
ATOM 979 C CA . GLU A 1 125 ? -1.124 -0.470 -13.646 1.00 84.69 125 GLU A CA 1
ATOM 980 C C . GLU A 1 125 ? -0.219 -0.522 -12.401 1.00 84.69 125 GLU A C 1
ATOM 982 O O . GLU A 1 125 ? -0.338 0.332 -11.519 1.00 84.69 125 GLU A O 1
ATOM 987 N N . ALA A 1 126 ? 0.773 -1.419 -12.360 1.00 87.62 126 ALA A N 1
ATOM 988 C CA . ALA A 1 126 ? 1.750 -1.479 -11.271 1.00 87.62 126 ALA A CA 1
ATOM 989 C C . ALA A 1 126 ? 2.540 -0.183 -11.118 1.00 87.62 126 ALA A C 1
ATOM 991 O O . ALA A 1 126 ? 2.770 0.272 -9.995 1.00 87.62 126 ALA A O 1
ATOM 992 N N . LEU A 1 127 ? 2.910 0.432 -12.237 1.00 85.12 127 LEU A N 1
ATOM 993 C CA . LEU A 1 127 ? 3.613 1.703 -12.253 1.00 85.12 127 LEU A CA 1
ATOM 994 C C . LEU A 1 127 ? 2.753 2.846 -11.681 1.00 85.12 127 LEU A C 1
ATOM 996 O O . LEU A 1 127 ? 3.224 3.601 -10.828 1.00 85.12 127 LEU A O 1
ATOM 1000 N N . GLN A 1 128 ? 1.472 2.920 -12.057 1.00 83.38 128 GLN A N 1
ATOM 1001 C CA . GLN A 1 128 ? 0.531 3.895 -11.493 1.00 83.38 128 GLN A CA 1
ATOM 1002 C C . GLN A 1 128 ? 0.324 3.697 -9.987 1.00 83.38 128 GLN A C 1
ATOM 1004 O O . GLN A 1 128 ? 0.322 4.672 -9.231 1.00 83.38 128 GLN A O 1
ATOM 1009 N N . VAL A 1 129 ? 0.171 2.449 -9.532 1.00 86.38 129 VAL A N 1
ATOM 1010 C CA . VAL A 1 129 ? 0.001 2.133 -8.106 1.00 86.38 129 VAL A CA 1
ATOM 1011 C C . VAL A 1 129 ? 1.247 2.513 -7.310 1.00 86.38 129 VAL A C 1
ATOM 1013 O O . VAL A 1 129 ? 1.122 3.151 -6.264 1.00 86.38 129 VAL A O 1
ATOM 1016 N N . LEU A 1 130 ? 2.443 2.180 -7.806 1.00 88.94 130 LEU A N 1
ATOM 1017 C CA . LEU A 1 130 ? 3.719 2.581 -7.206 1.00 88.94 130 LEU A CA 1
ATOM 1018 C C . LEU A 1 130 ? 3.802 4.098 -7.053 1.00 88.94 130 LEU A C 1
ATOM 1020 O O . LEU A 1 130 ? 4.061 4.600 -5.959 1.00 88.94 130 LEU A O 1
ATOM 1024 N N . TRP A 1 131 ? 3.519 4.829 -8.126 1.00 84.44 131 TRP A N 1
ATOM 1025 C CA . TRP A 1 131 ? 3.583 6.283 -8.115 1.00 84.44 131 TRP A CA 1
ATOM 1026 C C . TRP A 1 131 ? 2.609 6.914 -7.136 1.00 84.44 131 TRP A C 1
ATOM 1028 O O . TRP A 1 131 ? 3.019 7.690 -6.279 1.00 84.44 131 TRP A O 1
ATOM 1038 N N . ARG A 1 132 ? 1.329 6.539 -7.193 1.00 82.06 132 ARG A N 1
ATOM 1039 C CA . ARG A 1 132 ? 0.307 7.069 -6.279 1.00 82.06 132 ARG A CA 1
ATOM 1040 C C . ARG A 1 132 ? 0.632 6.754 -4.820 1.00 82.06 132 ARG A C 1
ATOM 1042 O O . ARG A 1 132 ? 0.363 7.573 -3.947 1.00 82.06 132 ARG A O 1
ATOM 1049 N N . THR A 1 133 ? 1.247 5.599 -4.566 1.00 85.69 133 THR A N 1
ATOM 1050 C CA . THR A 1 133 ? 1.642 5.174 -3.219 1.00 85.69 133 THR A CA 1
ATOM 1051 C C . THR A 1 133 ? 2.833 5.975 -2.689 1.00 85.69 133 THR A C 1
ATOM 1053 O O . THR A 1 133 ? 2.858 6.313 -1.503 1.00 85.69 133 THR A O 1
ATOM 1056 N N . PHE A 1 134 ? 3.819 6.278 -3.541 1.00 85.88 134 PHE A N 1
ATOM 1057 C CA . PHE A 1 134 ? 5.123 6.777 -3.099 1.00 85.88 134 PHE A CA 1
ATOM 1058 C C . PHE A 1 134 ? 5.467 8.208 -3.511 1.00 85.88 134 PHE A C 1
ATOM 1060 O O . PHE A 1 134 ? 6.431 8.728 -2.967 1.00 85.88 134 PHE A O 1
ATOM 1067 N N . ARG A 1 135 ? 4.705 8.876 -4.386 1.00 81.12 135 ARG A N 1
ATOM 1068 C CA . ARG A 1 135 ? 4.999 10.240 -4.891 1.00 81.12 135 ARG A CA 1
ATOM 1069 C C . ARG A 1 135 ? 5.332 11.273 -3.810 1.00 81.12 135 ARG A C 1
ATOM 1071 O O . ARG A 1 135 ? 6.179 12.129 -4.022 1.00 81.12 135 ARG A O 1
ATOM 1078 N N . ASP A 1 136 ? 4.698 11.159 -2.646 1.00 78.25 136 ASP A N 1
ATOM 1079 C CA . ASP A 1 136 ? 4.881 12.065 -1.506 1.00 78.25 136 ASP A CA 1
ATOM 1080 C C . ASP A 1 136 ? 5.586 11.362 -0.320 1.00 78.25 136 ASP A C 1
ATOM 1082 O O . ASP A 1 136 ? 5.520 11.821 0.821 1.00 78.25 136 ASP A O 1
ATOM 1086 N N . SER A 1 137 ? 6.224 10.209 -0.565 1.00 82.69 137 SER A N 1
ATOM 1087 C CA . SER A 1 137 ? 6.940 9.403 0.431 1.00 82.69 137 SER A CA 1
ATOM 1088 C C . SER A 1 137 ? 8.450 9.671 0.386 1.00 82.69 137 SER A C 1
ATOM 1090 O O . SER A 1 137 ? 9.019 9.757 -0.704 1.00 82.69 137 SER A O 1
ATOM 1092 N N . PRO A 1 138 ? 9.154 9.699 1.536 1.00 85.06 138 PRO A N 1
ATOM 1093 C CA . PRO A 1 138 ? 10.620 9.751 1.557 1.00 85.06 138 PRO A CA 1
ATOM 1094 C C . PRO A 1 138 ? 11.280 8.520 0.912 1.00 85.06 138 PRO A C 1
ATOM 1096 O O . PRO A 1 138 ? 12.458 8.562 0.574 1.00 85.06 138 PRO A O 1
ATOM 1099 N N . GLU A 1 139 ? 10.537 7.428 0.721 1.00 87.25 139 GLU A N 1
ATOM 1100 C CA . GLU A 1 139 ? 11.025 6.209 0.064 1.00 87.25 139 GLU A CA 1
ATOM 1101 C C . GLU A 1 139 ? 11.004 6.292 -1.466 1.00 87.25 139 GLU A C 1
ATOM 1103 O O . GLU A 1 139 ? 11.531 5.401 -2.133 1.00 87.25 139 GLU A O 1
ATOM 1108 N N . LEU A 1 140 ? 10.412 7.350 -2.034 1.00 85.38 140 LEU A N 1
ATOM 1109 C CA . LEU A 1 140 ? 10.276 7.519 -3.479 1.00 85.38 140 LEU A CA 1
ATOM 1110 C C . LEU A 1 140 ? 11.581 7.278 -4.257 1.00 85.38 140 LEU A C 1
ATOM 1112 O O . LEU A 1 140 ? 11.517 6.554 -5.249 1.00 85.38 140 LEU A O 1
ATOM 1116 N N . PRO A 1 141 ? 12.757 7.805 -3.848 1.00 83.75 141 PRO A N 1
ATOM 1117 C CA . PRO A 1 141 ? 13.981 7.629 -4.628 1.00 83.75 141 PRO A CA 1
ATOM 1118 C C . PRO A 1 141 ? 14.366 6.159 -4.843 1.00 83.75 141 PRO A C 1
ATOM 1120 O O . PRO A 1 141 ? 14.832 5.791 -5.920 1.00 83.75 141 PRO A O 1
ATOM 1123 N N . GLU A 1 142 ? 14.144 5.297 -3.846 1.00 87.69 142 GLU A N 1
ATOM 1124 C CA . GLU A 1 142 ? 14.464 3.875 -3.975 1.00 87.69 142 GLU A CA 1
ATOM 1125 C C . GLU A 1 142 ? 13.491 3.170 -4.926 1.00 87.69 142 GLU A C 1
ATOM 1127 O O . GLU A 1 142 ? 13.919 2.423 -5.810 1.00 87.69 142 GLU A O 1
ATOM 1132 N N . TRP A 1 143 ? 12.192 3.442 -4.789 1.00 89.56 143 TRP A N 1
ATOM 1133 C CA . TRP A 1 143 ? 11.180 2.874 -5.678 1.00 89.56 143 TRP A CA 1
ATOM 1134 C C . TRP A 1 143 ? 11.374 3.338 -7.123 1.00 89.56 143 TRP A C 1
ATOM 1136 O O . TRP A 1 143 ? 11.258 2.525 -8.039 1.00 89.56 143 TRP A O 1
ATOM 1146 N N . LEU A 1 144 ? 11.754 4.601 -7.336 1.00 83.62 144 LEU A N 1
ATOM 1147 C CA . LEU A 1 144 ? 12.094 5.121 -8.661 1.00 83.62 144 LEU A CA 1
ATOM 1148 C C . LEU A 1 144 ? 13.320 4.436 -9.259 1.00 83.62 144 LEU A C 1
ATOM 1150 O O . LEU A 1 144 ? 13.286 4.070 -10.429 1.00 83.62 144 LEU A O 1
ATOM 1154 N N . ASN A 1 145 ? 14.374 4.203 -8.473 1.00 82.88 145 ASN A N 1
ATOM 1155 C CA . ASN A 1 145 ? 15.535 3.442 -8.934 1.00 82.88 145 ASN A CA 1
ATOM 1156 C C . ASN A 1 145 ? 15.139 2.022 -9.373 1.00 82.88 145 ASN A C 1
ATOM 1158 O O . ASN A 1 145 ? 15.556 1.555 -10.432 1.00 82.88 145 ASN A O 1
ATOM 1162 N N . ALA A 1 146 ? 14.306 1.334 -8.585 1.00 88.25 146 ALA A N 1
ATOM 1163 C CA . ALA A 1 146 ? 13.832 -0.006 -8.925 1.00 88.25 146 ALA A CA 1
ATOM 1164 C C . ALA A 1 146 ? 12.987 -0.016 -10.212 1.00 88.25 146 ALA A C 1
ATOM 1166 O O . ALA A 1 146 ? 13.184 -0.876 -11.070 1.00 88.25 146 ALA A O 1
ATOM 1167 N N . VAL A 1 147 ? 12.090 0.963 -10.370 1.00 86.75 147 VAL A N 1
ATOM 1168 C CA . VAL A 1 147 ? 11.282 1.150 -11.584 1.00 86.75 147 VAL A CA 1
ATOM 1169 C C . VAL A 1 147 ? 12.165 1.441 -12.796 1.00 86.75 147 VAL A C 1
ATOM 1171 O O . VAL A 1 147 ? 12.006 0.789 -13.822 1.00 86.75 147 VAL A O 1
ATOM 1174 N N . ALA A 1 148 ? 13.118 2.368 -12.686 1.00 79.69 148 ALA A N 1
ATOM 1175 C CA . ALA A 1 148 ? 14.005 2.735 -13.787 1.00 79.69 148 ALA A CA 1
ATOM 1176 C C . ALA A 1 148 ? 14.830 1.532 -14.269 1.00 79.69 148 ALA A C 1
ATOM 1178 O O . ALA A 1 148 ? 14.912 1.272 -15.469 1.00 79.69 148 ALA A O 1
ATOM 1179 N N . ARG A 1 149 ? 15.364 0.737 -13.332 1.00 82.69 149 ARG A N 1
ATOM 1180 C CA . ARG A 1 149 ? 16.053 -0.520 -13.656 1.00 82.69 149 ARG A CA 1
ATOM 1181 C C . ARG A 1 149 ? 15.137 -1.517 -14.351 1.00 82.69 149 ARG A C 1
ATOM 1183 O O . ARG A 1 149 ? 15.561 -2.126 -15.323 1.00 82.69 149 ARG A O 1
ATOM 1190 N N . ASN A 1 150 ? 13.902 -1.683 -13.876 1.00 88.94 150 ASN A N 1
ATOM 1191 C CA . ASN A 1 150 ? 12.933 -2.575 -14.511 1.00 88.94 150 ASN A CA 1
ATOM 1192 C C . ASN A 1 150 ? 12.645 -2.146 -15.958 1.00 88.94 150 ASN A C 1
ATOM 1194 O O . ASN A 1 150 ? 12.751 -2.958 -16.875 1.00 88.94 150 ASN A O 1
ATOM 1198 N N . VAL A 1 151 ? 12.354 -0.860 -16.164 1.00 80.88 151 VAL A N 1
ATOM 1199 C CA . VAL A 1 151 ? 12.077 -0.283 -17.485 1.00 80.88 151 VAL A CA 1
ATOM 1200 C C . VAL A 1 151 ? 13.244 -0.511 -18.446 1.00 80.88 151 VAL A C 1
ATOM 1202 O O . VAL A 1 151 ? 13.003 -0.911 -19.584 1.00 80.88 151 VAL A O 1
ATOM 1205 N N . ALA A 1 152 ? 14.481 -0.297 -17.987 1.00 77.12 152 ALA A N 1
ATOM 1206 C CA . ALA A 1 152 ? 15.683 -0.494 -18.792 1.00 77.12 152 ALA A CA 1
ATOM 1207 C C . ALA A 1 152 ? 15.936 -1.980 -19.108 1.00 77.12 152 ALA A C 1
ATOM 1209 O O . ALA A 1 152 ? 16.016 -2.356 -20.273 1.00 77.12 152 ALA A O 1
ATOM 1210 N N . VAL A 1 153 ? 15.972 -2.847 -18.087 1.00 83.62 153 VAL A N 1
ATOM 1211 C CA . VAL A 1 153 ? 16.264 -4.287 -18.243 1.00 83.62 153 VAL A CA 1
ATOM 1212 C C . VAL A 1 153 ? 15.249 -4.986 -19.147 1.00 83.62 153 VAL A C 1
ATOM 1214 O O . VAL A 1 153 ? 15.617 -5.854 -19.938 1.00 83.62 153 VAL A O 1
ATOM 1217 N N . PHE A 1 154 ? 13.968 -4.626 -19.041 1.00 83.88 154 PHE A N 1
ATOM 1218 C CA . PHE A 1 154 ? 12.910 -5.234 -19.847 1.00 83.88 154 PHE A CA 1
ATOM 1219 C C . PHE A 1 154 ? 12.593 -4.463 -21.130 1.00 83.88 154 PHE A C 1
ATOM 1221 O O . PHE A 1 154 ? 11.711 -4.894 -21.876 1.00 83.88 154 PHE A O 1
ATOM 1228 N N . ASP A 1 155 ? 13.314 -3.373 -21.410 1.00 79.12 155 ASP A N 1
ATOM 1229 C CA . ASP A 1 155 ? 13.174 -2.563 -22.623 1.00 79.12 155 ASP A CA 1
ATOM 1230 C C . ASP A 1 155 ? 11.713 -2.131 -22.877 1.00 79.12 155 ASP A C 1
ATOM 1232 O O . ASP A 1 155 ? 11.184 -2.189 -23.993 1.00 79.12 155 ASP A O 1
ATOM 1236 N N . LEU A 1 156 ? 11.012 -1.746 -21.800 1.00 75.56 156 LEU A N 1
ATOM 1237 C CA . LEU A 1 156 ? 9.557 -1.522 -21.821 1.00 75.56 156 LEU A CA 1
ATOM 1238 C C . LEU A 1 156 ? 9.152 -0.379 -22.761 1.00 75.56 156 LEU A C 1
ATOM 1240 O O . LEU A 1 156 ? 8.090 -0.420 -23.379 1.00 75.56 156 LEU A O 1
ATOM 1244 N N . VAL A 1 157 ? 10.032 0.612 -22.923 1.00 66.38 157 VAL A N 1
ATOM 1245 C CA . VAL A 1 157 ? 9.826 1.762 -23.812 1.00 66.38 157 VAL A CA 1
ATOM 1246 C C . VAL A 1 157 ? 9.857 1.346 -25.286 1.00 66.38 157 VAL A C 1
ATOM 1248 O O . VAL A 1 157 ? 9.028 1.809 -26.075 1.00 66.38 157 VAL A O 1
ATOM 1251 N N . ARG A 1 158 ? 10.783 0.463 -25.685 1.00 65.56 158 ARG A N 1
ATOM 1252 C CA . ARG A 1 158 ? 10.903 0.016 -27.083 1.00 65.56 158 ARG A CA 1
ATOM 1253 C C . ARG A 1 158 ? 9.890 -1.067 -27.436 1.00 65.56 158 ARG A C 1
ATOM 1255 O O . ARG A 1 158 ? 9.479 -1.152 -28.589 1.00 65.56 158 ARG A O 1
ATOM 1262 N N . ARG A 1 159 ? 9.431 -1.846 -26.451 1.00 65.69 159 ARG A N 1
ATOM 1263 C CA . ARG A 1 159 ? 8.370 -2.855 -26.620 1.00 65.69 159 ARG A CA 1
ATOM 1264 C C . ARG A 1 159 ? 6.983 -2.271 -26.900 1.00 65.69 159 ARG A C 1
ATOM 1266 O O . ARG A 1 159 ? 6.062 -3.033 -27.173 1.00 65.69 159 ARG A O 1
ATOM 1273 N N . GLY A 1 160 ? 6.841 -0.945 -26.890 1.00 58.16 160 GLY A N 1
ATOM 1274 C CA . GLY A 1 160 ? 5.615 -0.279 -27.318 1.00 58.16 160 GLY A CA 1
ATOM 1275 C C . GLY A 1 160 ? 4.505 -0.306 -26.275 1.00 58.16 160 GLY A C 1
ATOM 1276 O O . GLY A 1 160 ? 3.346 -0.126 -26.640 1.00 58.16 160 GLY A O 1
ATOM 1277 N N . ASP A 1 161 ? 4.834 -0.490 -24.993 1.00 67.44 161 ASP A N 1
ATOM 1278 C CA . ASP A 1 161 ? 3.864 -0.275 -23.923 1.00 67.44 161 ASP A CA 1
ATOM 1279 C C . ASP A 1 161 ? 3.623 1.238 -23.783 1.00 67.44 161 ASP A C 1
ATOM 1281 O O . ASP A 1 161 ? 4.280 1.957 -23.023 1.00 67.44 161 ASP A O 1
ATOM 1285 N N . SER A 1 162 ? 2.723 1.750 -24.627 1.00 66.50 162 SER A N 1
ATOM 1286 C CA . SER A 1 162 ? 2.411 3.174 -24.754 1.00 66.50 162 SER A CA 1
ATOM 1287 C C . SER A 1 162 ? 1.951 3.778 -23.434 1.00 66.50 162 SER A C 1
ATOM 1289 O O . SER A 1 162 ? 2.121 4.974 -23.231 1.00 66.50 162 SER A O 1
ATOM 1291 N N . LEU A 1 163 ? 1.401 2.965 -22.530 1.00 66.75 163 LEU A N 1
ATOM 1292 C CA . LEU A 1 163 ? 0.973 3.396 -21.206 1.00 66.75 163 LEU A CA 1
ATOM 1293 C C . LEU A 1 163 ? 2.157 3.575 -20.255 1.00 66.75 163 LEU A C 1
ATOM 1295 O O . LEU A 1 163 ? 2.174 4.548 -19.508 1.00 66.75 163 LEU A O 1
ATOM 1299 N N . VAL A 1 164 ? 3.168 2.701 -20.314 1.00 69.56 164 VAL A N 1
ATOM 1300 C CA . VAL A 1 164 ? 4.426 2.895 -19.573 1.00 69.56 164 VAL A CA 1
ATOM 1301 C C . VAL A 1 164 ? 5.152 4.129 -20.095 1.00 69.56 164 VAL A C 1
ATOM 1303 O O . VAL A 1 164 ? 5.552 4.974 -19.300 1.00 69.56 164 VAL A O 1
ATOM 1306 N N . ARG A 1 165 ? 5.256 4.295 -21.421 1.00 67.88 165 ARG A N 1
ATOM 1307 C CA . ARG A 1 165 ? 5.846 5.504 -22.018 1.00 67.88 165 ARG A CA 1
ATOM 1308 C C . ARG A 1 165 ? 5.076 6.766 -21.621 1.00 67.88 165 ARG A C 1
ATOM 1310 O O . ARG A 1 165 ? 5.698 7.709 -21.158 1.00 67.88 165 ARG A O 1
ATOM 1317 N N . HIS A 1 166 ? 3.750 6.775 -21.747 1.00 68.75 166 HIS A N 1
ATOM 1318 C CA . HIS A 1 166 ? 2.926 7.933 -21.394 1.00 68.75 166 HIS A CA 1
ATOM 1319 C C . HIS A 1 166 ? 3.007 8.268 -19.903 1.00 68.75 166 HIS A C 1
ATOM 1321 O O . HIS A 1 166 ? 3.059 9.437 -19.535 1.00 68.75 166 HIS A O 1
ATOM 1327 N N . PHE A 1 167 ? 3.056 7.251 -19.042 1.00 71.38 167 PHE A N 1
ATOM 1328 C CA . PHE A 1 167 ? 3.263 7.451 -17.616 1.00 71.38 167 PHE A CA 1
ATOM 1329 C C . PHE A 1 167 ? 4.636 8.072 -17.341 1.00 71.38 167 PHE A C 1
ATOM 1331 O O . PHE A 1 167 ? 4.727 9.038 -16.589 1.00 71.38 167 PHE A O 1
ATOM 1338 N N . LEU A 1 168 ? 5.695 7.539 -17.960 1.00 69.06 168 LEU A N 1
ATOM 1339 C CA . LEU A 1 168 ? 7.036 8.095 -17.828 1.00 69.06 168 LEU A CA 1
ATOM 1340 C C . LEU A 1 168 ? 7.042 9.546 -18.335 1.00 69.06 168 LEU A C 1
ATOM 1342 O O . LEU A 1 168 ? 7.397 10.442 -17.594 1.00 69.06 168 LEU A O 1
ATOM 1346 N N . GLU A 1 169 ? 6.560 9.829 -19.538 1.00 67.44 169 GLU A N 1
ATOM 1347 C CA . GLU A 1 169 ? 6.573 11.183 -20.111 1.00 67.44 169 GLU A CA 1
ATOM 1348 C C . GLU A 1 169 ? 5.682 12.183 -19.346 1.00 67.44 169 GLU A C 1
ATOM 1350 O O . GLU A 1 169 ? 6.070 13.336 -19.161 1.00 67.44 169 GLU A O 1
ATOM 1355 N N . GLY A 1 170 ? 4.510 11.755 -18.870 1.00 67.19 170 GLY A N 1
ATOM 1356 C CA . GLY A 1 170 ? 3.560 12.609 -18.155 1.00 67.19 170 GLY A CA 1
ATOM 1357 C C . GLY A 1 170 ? 3.946 12.857 -16.698 1.00 67.19 170 GLY A C 1
ATOM 1358 O O . GLY A 1 170 ? 4.052 14.003 -16.266 1.00 67.19 170 GLY A O 1
ATOM 1359 N N . GLU A 1 171 ? 4.183 11.792 -15.932 1.00 65.88 171 GLU A N 1
ATOM 1360 C CA . GLU A 1 171 ? 4.431 11.892 -14.490 1.00 65.88 171 GLU A CA 1
ATOM 1361 C C . GLU A 1 171 ? 5.914 12.159 -14.168 1.00 65.88 171 GLU A C 1
ATOM 1363 O O . GLU A 1 171 ? 6.183 12.860 -13.191 1.00 65.88 171 GLU A O 1
ATOM 1368 N N . LEU A 1 172 ? 6.888 11.732 -15.003 1.00 61.75 172 LEU A N 1
ATOM 1369 C CA . LEU A 1 172 ? 8.270 12.251 -14.889 1.00 61.75 172 LEU A CA 1
ATOM 1370 C C . LEU A 1 172 ? 8.325 13.742 -15.246 1.00 61.75 172 LEU A C 1
ATOM 1372 O O . LEU A 1 172 ? 9.155 14.462 -14.704 1.00 61.75 172 LEU A O 1
ATOM 1376 N N . GLY A 1 173 ? 7.423 14.237 -16.101 1.00 55.56 173 GLY A N 1
ATOM 1377 C CA . GLY A 1 173 ? 7.301 15.667 -16.402 1.00 55.56 173 GLY A CA 1
ATOM 1378 C C . GLY A 1 173 ? 6.909 16.525 -15.189 1.00 55.56 173 GLY A C 1
ATOM 1379 O O . GLY A 1 173 ? 7.173 17.726 -15.173 1.00 55.56 173 GLY A O 1
ATOM 1380 N N . LEU A 1 174 ? 6.323 15.911 -14.154 1.00 58.31 174 LEU A N 1
ATOM 1381 C CA . LEU A 1 174 ? 5.973 16.551 -12.881 1.00 58.31 174 LEU A CA 1
ATOM 1382 C C . LEU A 1 174 ? 7.063 16.394 -11.808 1.00 58.31 174 LEU A C 1
ATOM 1384 O O . LEU A 1 174 ? 6.925 16.927 -10.704 1.00 58.31 174 LEU A O 1
ATOM 1388 N N . MET A 1 175 ? 8.141 15.666 -12.105 1.00 64.12 175 MET A N 1
ATOM 1389 C CA . MET A 1 175 ? 9.258 15.494 -11.186 1.00 64.12 175 MET A CA 1
ATOM 1390 C C . MET A 1 175 ? 10.115 16.750 -11.076 1.00 64.12 175 MET A C 1
ATOM 1392 O O . MET A 1 175 ? 10.253 17.549 -12.002 1.00 64.12 175 MET A O 1
ATOM 1396 N N . THR A 1 176 ? 10.781 16.892 -9.932 1.00 58.97 176 THR A N 1
ATOM 1397 C CA . THR A 1 176 ? 11.879 17.855 -9.826 1.00 58.97 176 THR A CA 1
ATOM 1398 C C . THR A 1 176 ? 13.006 17.465 -10.787 1.00 58.97 176 THR A C 1
ATOM 1400 O O . THR A 1 176 ? 13.243 16.282 -11.034 1.00 58.97 176 THR A O 1
ATOM 1403 N N . ARG A 1 177 ? 13.750 18.455 -11.291 1.00 61.91 177 ARG A N 1
ATOM 1404 C CA . ARG A 1 177 ? 14.876 18.251 -12.225 1.00 61.91 177 ARG A CA 1
ATOM 1405 C C . ARG A 1 177 ? 15.853 17.159 -11.763 1.00 61.91 177 ARG A C 1
ATOM 1407 O O . ARG A 1 177 ? 16.250 16.319 -12.551 1.00 61.91 177 ARG A O 1
ATOM 1414 N N . VAL A 1 178 ? 16.138 17.110 -10.460 1.00 61.72 178 VAL A N 1
ATOM 1415 C CA . VAL A 1 178 ? 17.031 16.117 -9.833 1.00 61.72 178 VAL A CA 1
ATOM 1416 C C . VAL A 1 178 ? 16.506 14.682 -9.967 1.00 61.72 178 VAL A C 1
ATOM 1418 O O . VAL A 1 178 ? 17.279 13.751 -10.175 1.00 61.72 178 VAL A O 1
ATOM 1421 N N . GLN A 1 179 ? 15.194 14.483 -9.838 1.00 60.38 179 GLN A N 1
ATOM 1422 C CA . GLN A 1 179 ? 14.570 13.165 -9.973 1.00 60.38 179 GLN A CA 1
ATOM 1423 C C . GLN A 1 179 ? 14.521 12.724 -11.442 1.00 60.38 179 GLN A C 1
ATOM 1425 O O . GLN A 1 179 ? 14.793 11.559 -11.727 1.00 60.38 179 GLN A O 1
ATOM 1430 N N . ALA A 1 180 ? 14.245 13.655 -12.362 1.00 62.97 180 ALA A N 1
ATOM 1431 C CA . ALA A 1 180 ? 14.297 13.394 -13.799 1.00 62.97 180 ALA A CA 1
ATOM 1432 C C . ALA A 1 180 ? 15.719 13.006 -14.250 1.00 62.97 180 ALA A C 1
ATOM 1434 O O . ALA A 1 180 ? 15.894 11.960 -14.873 1.00 62.97 180 ALA A O 1
ATOM 1435 N N . ASP A 1 181 ? 16.739 13.764 -13.831 1.00 64.12 181 ASP A N 1
ATOM 1436 C CA . ASP A 1 181 ? 18.152 13.487 -14.132 1.00 64.12 181 ASP A CA 1
ATOM 1437 C C . ASP A 1 181 ? 18.599 12.114 -13.594 1.00 64.12 181 ASP A C 1
ATOM 1439 O O . ASP A 1 181 ? 19.372 11.403 -14.239 1.00 64.12 181 ASP A O 1
ATOM 1443 N N . TYR A 1 182 ? 18.095 11.704 -12.424 1.00 63.62 182 TYR A N 1
ATOM 1444 C CA . TYR A 1 182 ? 18.383 10.390 -11.845 1.00 63.62 182 TYR A CA 1
ATOM 1445 C C . TYR A 1 182 ? 17.770 9.242 -12.660 1.00 63.62 182 TYR A C 1
ATOM 1447 O O . TYR A 1 182 ? 18.445 8.243 -12.918 1.00 63.62 182 TYR A O 1
ATOM 1455 N N . VAL A 1 183 ? 16.510 9.378 -13.088 1.00 58.53 183 VAL A N 1
ATOM 1456 C CA . VAL A 1 183 ? 15.826 8.373 -13.920 1.00 58.53 183 VAL A CA 1
ATOM 1457 C C . VAL A 1 183 ? 16.478 8.281 -15.300 1.00 58.53 183 VAL A C 1
ATOM 1459 O O . VAL A 1 183 ? 16.753 7.175 -15.766 1.00 58.53 183 VAL A O 1
ATOM 1462 N N . GLU A 1 184 ? 16.803 9.415 -15.924 1.00 63.94 184 GLU A N 1
ATOM 1463 C CA . GLU A 1 184 ? 17.552 9.438 -17.183 1.00 63.94 184 GLU A CA 1
ATOM 1464 C C . GLU A 1 184 ? 18.948 8.824 -17.041 1.00 63.94 184 GLU A C 1
ATOM 1466 O O . GLU A 1 184 ? 19.380 8.060 -17.905 1.00 63.94 184 GLU A O 1
ATOM 1471 N N . GLY A 1 185 ? 19.660 9.129 -15.954 1.00 63.34 185 GLY A N 1
ATOM 1472 C CA . GLY A 1 185 ? 20.962 8.539 -15.656 1.00 63.34 185 GLY A CA 1
ATOM 1473 C C . GLY A 1 185 ? 20.880 7.021 -15.507 1.00 63.34 185 GLY A C 1
ATOM 1474 O O . GLY A 1 185 ? 21.671 6.299 -16.110 1.00 63.34 185 GLY A O 1
ATOM 1475 N N . ALA A 1 186 ? 19.883 6.524 -14.774 1.00 58.53 186 ALA A N 1
ATOM 1476 C CA . ALA A 1 186 ? 19.628 5.092 -14.646 1.00 58.53 186 ALA A CA 1
ATOM 1477 C C . ALA A 1 186 ? 19.284 4.442 -15.998 1.00 58.53 186 ALA A C 1
ATOM 1479 O O . ALA A 1 186 ? 19.748 3.335 -16.267 1.00 58.53 186 ALA A O 1
ATOM 1480 N N . TYR A 1 187 ? 18.542 5.136 -16.868 1.00 57.69 187 TYR A N 1
ATOM 1481 C CA . TYR A 1 187 ? 18.254 4.669 -18.225 1.00 57.69 187 TYR A CA 1
ATOM 1482 C C . TYR A 1 187 ? 19.532 4.554 -19.068 1.00 57.69 187 TYR A C 1
ATOM 1484 O O . TYR A 1 187 ? 19.750 3.528 -19.698 1.00 57.69 187 TYR A O 1
ATOM 1492 N N . ARG A 1 188 ? 20.427 5.551 -19.027 1.00 61.16 188 ARG A N 1
ATOM 1493 C CA . ARG A 1 188 ? 21.706 5.527 -19.772 1.00 61.16 188 ARG A CA 1
ATOM 1494 C C . ARG A 1 188 ? 22.693 4.464 -19.285 1.00 61.16 188 ARG A C 1
ATOM 1496 O O . ARG A 1 188 ? 23.555 4.051 -20.048 1.00 61.16 188 ARG A O 1
ATOM 1503 N N . VAL A 1 189 ? 22.626 4.077 -18.012 1.00 59.28 189 VAL A N 1
ATOM 1504 C CA . VAL A 1 189 ? 23.527 3.069 -17.423 1.00 59.28 189 VAL A CA 1
ATOM 1505 C C . VAL A 1 189 ? 23.051 1.639 -17.707 1.00 59.28 189 VAL A C 1
ATOM 1507 O O . VAL A 1 189 ? 23.854 0.707 -17.659 1.00 59.28 189 VAL A O 1
ATOM 1510 N N . HIS A 1 190 ? 21.757 1.449 -17.975 1.00 50.84 190 HIS A N 1
ATOM 1511 C CA . HIS A 1 190 ? 21.137 0.124 -18.053 1.00 50.84 190 HIS A CA 1
ATOM 1512 C C . HIS A 1 190 ? 20.436 -0.198 -19.384 1.00 50.84 190 HIS A C 1
ATOM 1514 O O . HIS A 1 190 ? 20.062 -1.357 -19.564 1.00 50.84 190 HIS A O 1
ATOM 1520 N N . GLY A 1 191 ? 20.232 0.780 -20.272 1.00 46.81 191 GLY A N 1
ATOM 1521 C CA . GLY A 1 191 ? 19.742 0.598 -21.647 1.00 46.81 191 GLY A CA 1
ATOM 1522 C C . GLY A 1 191 ? 20.873 0.605 -22.664 1.00 46.81 191 GLY A C 1
ATOM 1523 O O . GLY A 1 191 ? 20.728 -0.106 -23.681 1.00 46.81 191 GLY A O 1
#

Secondary structure (DSSP, 8-state):
-EEEEEETTTTEEEEEEE--HHHHHHH-HHHHTT-B-SSSS-EEEEE-S--TTIIIIIHHHHHHHHHHHHHHTTTT-TTPPPP-SSHHHHHHHHHHHHHTT-HHHHHHHHHHHHHHHHHSPPPHHHHHHHHHHHTTSTTHHHHHHHHHHHHHHTTTTTTT-HHHHHHHHHHGGGS-HHHHHHHHHHHHHH-

Foldseek 3Di:
DFEWEAAPVPRDIDTQDDDDLVLCCLQQVVQSVQFDPPDPDTYGYQYDNDDPCCVPFQSVLLVQQRVVSVVCVVVVPSLEQGDDDDLLSLLSVLLNCVSSVVVSNSVVSVVVSLVVLQPDADDLNSVVSLCSSPVPPPCVLVSLLSNLLSCLQVVVVVVPNVSSVCCCVPVLVVDDPVSVVSSVVSNVVRD